Protein AF-A0A7I8WNH6-F1 (afdb_monomer)

Secondary structure (DSSP, 8-state):
--------------SSSGGG---SS-SS-PPPPHHHHHHHHHHHHHHHHHTT----HHHHHHHHHHHHHHHHHHHHHHT---HHHHHHHHHHHHTS-TTSTTSHHHHHHHHHHHHHHTTTGGGS-HHHHHHHHHHHHHHHHHS-SHHHHHHHHHHTT-TT----HHHHHHHHHHHHHHHHHTT---HHHHHHHHHHHHH-HHHHHHHHHHHHHHHHHHHHHHHHHHHHHHHHHHHHHHHHHHHHHHTTTT--

Sequence (252 aa):
MERLVLLCLLVAGTTAIEAKRKSEGEPGIMPLTPAARESLINKMKRIIDDAGIPYSFDEVAFRTDLMKTLLEVVEEKYSIPLRKKVHDFEHAIMQVPDHNPRGEEYNKALQKAENLYHAFIGHLRELARITFDVELMNLRMMAKNEVTNQMRLNLAKLKHIPYSFGGLIKKLSEDYYLGRELDLYVNDDVQGVLNALYKSPFDYVDAIKKLDEKLKGGHAKAKNIADALKKSIESAKGKSKKEKKEKKDKKD

Structure (mmCIF, N/CA/C/O backbone):
data_AF-A0A7I8WNH6-F1
#
_entry.id   AF-A0A7I8WNH6-F1
#
loop_
_atom_site.group_PDB
_atom_site.id
_atom_site.type_symbol
_atom_site.label_atom_id
_atom_site.label_alt_id
_atom_site.label_comp_id
_atom_site.label_asym_id
_atom_site.label_entity_id
_atom_site.label_seq_id
_atom_site.pdbx_PDB_ins_code
_atom_site.Cartn_x
_atom_site.Cartn_y
_atom_site.Cartn_z
_atom_site.occupancy
_atom_site.B_iso_or_equiv
_atom_site.auth_seq_id
_atom_site.auth_comp_id
_atom_site.auth_asym_id
_atom_site.auth_atom_id
_atom_site.pdbx_PDB_model_num
ATOM 1 N N . MET A 1 1 ? 0.318 25.778 2.962 1.00 23.84 1 MET A N 1
ATOM 2 C CA . MET A 1 1 ? -0.604 24.750 3.507 1.00 23.84 1 MET A CA 1
ATOM 3 C C . MET A 1 1 ? -0.153 23.411 2.962 1.00 23.84 1 MET A C 1
ATOM 5 O O . MET A 1 1 ? -0.779 22.844 2.074 1.00 23.84 1 MET A O 1
ATOM 9 N N . GLU A 1 2 ? 0.973 22.939 3.471 1.00 25.48 2 GLU A N 1
ATOM 10 C CA . GLU A 1 2 ? 1.584 21.676 3.091 1.00 25.48 2 GLU A CA 1
ATOM 11 C C . GLU A 1 2 ? 0.807 20.520 3.731 1.00 25.48 2 GLU A C 1
ATOM 13 O O . GLU A 1 2 ? 1.021 20.161 4.886 1.00 25.48 2 GLU A O 1
ATOM 18 N N . ARG A 1 3 ? -0.146 19.961 2.980 1.00 30.00 3 ARG A N 1
ATOM 19 C CA . ARG A 1 3 ? -0.846 18.719 3.324 1.00 30.00 3 ARG A CA 1
ATOM 20 C C . ARG A 1 3 ? -0.510 17.663 2.274 1.00 30.00 3 ARG A C 1
ATOM 22 O O . ARG A 1 3 ? -1.153 17.605 1.235 1.00 30.00 3 ARG A O 1
ATOM 29 N N . LEU A 1 4 ? 0.505 16.851 2.560 1.00 27.44 4 LEU 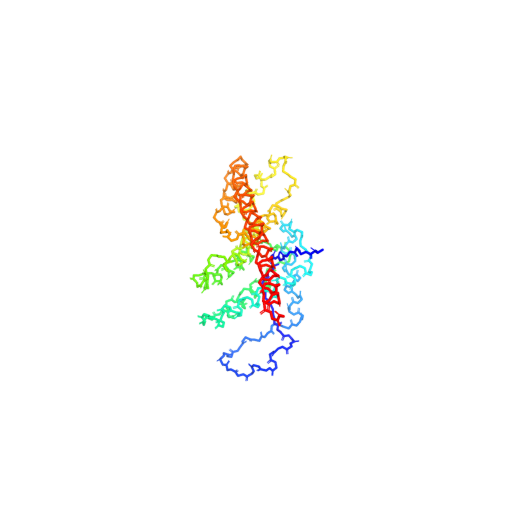A N 1
ATOM 30 C CA . LEU A 1 4 ? 0.843 15.621 1.836 1.00 27.44 4 LEU A CA 1
ATOM 31 C C . LEU A 1 4 ? 0.940 14.479 2.858 1.00 27.44 4 LEU A C 1
ATOM 33 O O . LEU A 1 4 ? 1.398 14.695 3.979 1.00 27.44 4 LEU A O 1
ATOM 37 N N . VAL A 1 5 ? 0.384 13.311 2.521 1.00 35.75 5 VAL A N 1
ATOM 38 C CA . VAL A 1 5 ? -0.240 12.418 3.515 1.00 35.75 5 VAL A CA 1
ATOM 39 C C . VAL A 1 5 ? -0.014 10.921 3.190 1.00 35.75 5 VAL A C 1
ATOM 41 O O . VAL A 1 5 ? -0.474 10.456 2.157 1.00 35.75 5 VAL A O 1
ATOM 44 N N . LEU A 1 6 ? 0.595 10.181 4.140 1.00 37.56 6 LEU A N 1
ATOM 45 C CA . LEU A 1 6 ? 0.502 8.714 4.415 1.00 37.56 6 LEU A CA 1
ATOM 46 C C . LEU A 1 6 ? 1.068 7.642 3.436 1.00 37.56 6 LEU A C 1
ATOM 48 O O . LEU A 1 6 ? 1.518 7.986 2.343 1.00 37.56 6 LEU A O 1
ATOM 52 N N . LEU A 1 7 ? 1.011 6.346 3.879 1.00 42.22 7 LEU A N 1
ATOM 53 C CA . LEU A 1 7 ? 0.996 5.054 3.109 1.00 42.22 7 LEU A CA 1
ATOM 54 C C . LEU A 1 7 ? 2.335 4.230 2.933 1.00 42.22 7 LEU A C 1
ATOM 56 O O . LEU A 1 7 ? 3.062 4.487 1.983 1.00 42.22 7 LEU A O 1
ATOM 60 N N . CYS A 1 8 ? 2.818 3.240 3.728 1.00 52.78 8 CYS A N 1
ATOM 61 C CA . CYS A 1 8 ? 2.469 2.730 5.075 1.00 52.78 8 CYS A CA 1
ATOM 62 C C . CYS A 1 8 ? 3.700 2.279 5.955 1.00 52.78 8 CYS A C 1
ATOM 64 O O . CYS A 1 8 ? 4.741 2.898 5.758 1.00 52.78 8 CYS A O 1
ATOM 66 N N . LEU A 1 9 ? 3.749 1.335 6.940 1.00 36.62 9 LEU A N 1
ATOM 67 C CA . LEU A 1 9 ? 3.044 0.043 7.217 1.00 36.62 9 LEU A CA 1
ATOM 68 C C . LEU A 1 9 ? 3.139 -0.513 8.680 1.00 36.62 9 LEU A C 1
ATOM 70 O O . LEU A 1 9 ? 4.237 -0.746 9.157 1.00 36.62 9 LEU A O 1
ATOM 74 N N . LEU A 1 10 ? 1.998 -0.898 9.286 1.00 37.78 10 LEU A N 1
ATOM 75 C CA . LEU A 1 10 ? 1.754 -1.961 10.313 1.00 37.78 10 LEU A CA 1
ATOM 76 C C . LEU A 1 10 ? 2.549 -2.052 11.663 1.00 37.78 10 LEU A C 1
ATOM 78 O O . LEU A 1 10 ? 3.413 -2.906 11.823 1.00 37.78 10 LEU A O 1
ATOM 82 N N . VAL A 1 11 ? 2.043 -1.299 12.661 1.00 38.72 11 VAL A N 1
ATOM 83 C CA . VAL A 1 11 ? 1.886 -1.574 14.128 1.00 38.72 11 VAL A CA 1
ATOM 84 C C . VAL A 1 11 ? 3.102 -1.766 15.059 1.00 38.72 11 VAL A C 1
ATOM 86 O O . VAL A 1 11 ? 4.039 -2.486 14.761 1.00 38.72 11 VAL A O 1
ATOM 89 N N . ALA A 1 12 ? 3.029 -1.138 16.249 1.00 41.22 12 ALA A N 1
ATOM 90 C CA . ALA A 1 12 ? 3.759 -1.524 17.465 1.00 41.22 12 ALA A CA 1
ATOM 91 C C . ALA A 1 12 ? 3.089 -0.988 18.765 1.00 41.22 12 ALA A C 1
ATOM 93 O O . ALA A 1 12 ? 2.128 -0.217 18.734 1.00 41.22 12 ALA A O 1
ATOM 94 N N . GLY A 1 13 ? 3.591 -1.391 19.937 1.00 34.53 13 GLY A N 1
ATOM 95 C CA . GLY A 1 13 ? 3.029 -1.116 21.271 1.00 34.53 13 GLY A CA 1
ATOM 96 C C . GLY A 1 13 ? 3.000 0.348 21.745 1.00 34.53 13 GLY A C 1
ATOM 97 O O . GLY A 1 13 ? 3.600 1.233 21.141 1.00 34.53 13 GLY A O 1
ATOM 98 N N . THR A 1 14 ? 2.267 0.617 22.834 1.00 34.25 14 THR A N 1
ATOM 99 C CA . THR A 1 14 ? 1.993 1.978 23.346 1.00 34.25 14 THR A CA 1
ATOM 100 C C . THR A 1 14 ? 2.701 2.266 24.672 1.00 34.25 14 THR A C 1
ATOM 102 O O . THR A 1 14 ? 2.371 1.683 25.699 1.00 34.25 14 THR A O 1
ATOM 105 N N . THR A 1 15 ? 3.579 3.271 24.715 1.00 33.78 15 THR A N 1
ATOM 106 C CA . THR A 1 15 ? 4.124 3.815 25.977 1.00 33.78 15 THR A CA 1
ATOM 107 C C . THR A 1 15 ? 3.447 5.130 26.374 1.00 33.78 15 THR A C 1
ATOM 109 O O . THR A 1 15 ? 4.100 6.167 26.440 1.00 33.78 15 THR A O 1
ATOM 112 N N . ALA A 1 16 ? 2.128 5.091 26.617 1.00 30.19 16 ALA A N 1
ATOM 113 C CA . ALA A 1 16 ? 1.384 6.183 27.274 1.00 30.19 16 ALA A CA 1
ATOM 114 C C . ALA A 1 16 ? -0.025 5.776 27.760 1.00 30.19 16 ALA A C 1
ATOM 116 O O . ALA A 1 16 ? -0.402 6.069 28.891 1.00 30.19 16 ALA A O 1
ATOM 117 N N . ILE A 1 17 ? -0.823 5.126 26.903 1.00 31.47 17 ILE A N 1
ATOM 118 C CA . ILE A 1 17 ? -2.291 5.058 27.072 1.00 31.47 17 ILE A CA 1
ATOM 119 C C . ILE A 1 17 ? -2.750 3.856 27.926 1.00 31.47 17 ILE A C 1
ATOM 121 O O . ILE A 1 17 ? -3.750 3.934 28.642 1.00 31.47 17 ILE A O 1
ATOM 125 N N . GLU A 1 18 ? -2.004 2.750 27.920 1.00 34.41 18 GLU A N 1
ATOM 126 C CA . GLU A 1 18 ? -2.437 1.471 28.514 1.00 34.41 18 GLU A CA 1
ATOM 127 C C . GLU A 1 18 ? -2.363 1.411 30.052 1.00 34.41 18 GLU A C 1
ATOM 129 O O . GLU A 1 18 ? -2.840 0.454 30.661 1.00 34.41 18 GLU A O 1
ATOM 134 N N . ALA A 1 19 ? -1.896 2.477 30.712 1.00 33.91 19 ALA A N 1
ATOM 135 C CA . ALA A 1 19 ? -2.021 2.638 32.164 1.00 33.91 19 ALA A CA 1
ATOM 136 C C . ALA A 1 19 ? -3.489 2.668 32.654 1.00 33.91 19 ALA A C 1
ATOM 138 O O . ALA A 1 19 ? -3.732 2.515 33.850 1.00 33.91 19 ALA A O 1
ATOM 139 N N . LYS A 1 20 ? -4.466 2.855 31.748 1.00 32.59 20 LYS A N 1
ATOM 140 C CA . LYS A 1 20 ? -5.894 3.027 32.075 1.00 32.59 20 LYS A CA 1
ATOM 141 C C . LYS A 1 20 ? -6.844 1.955 31.506 1.00 32.59 20 LYS A C 1
ATOM 143 O O . LYS A 1 20 ? -8.053 2.123 31.616 1.00 32.59 20 LYS A O 1
ATOM 148 N N . ARG A 1 21 ? -6.325 0.871 30.908 1.00 37.91 21 ARG A N 1
ATOM 149 C CA . ARG A 1 21 ? -7.116 -0.253 30.341 1.00 37.91 21 ARG A CA 1
ATOM 150 C C . ARG A 1 21 ? -6.668 -1.637 30.862 1.00 37.91 21 ARG A C 1
ATOM 152 O O . ARG A 1 21 ? -6.726 -2.627 30.145 1.00 37.91 21 ARG A O 1
ATOM 159 N N . LYS A 1 22 ? -6.230 -1.736 32.126 1.00 40.28 22 LYS A N 1
ATOM 160 C CA . LYS A 1 22 ? -5.879 -3.016 32.795 1.00 40.28 22 LYS A CA 1
ATOM 161 C C . LYS A 1 22 ? -7.105 -3.806 33.315 1.00 40.28 22 LYS A C 1
ATOM 163 O O . LYS A 1 22 ? -7.088 -4.336 34.422 1.00 40.28 22 LYS A O 1
ATOM 168 N N . SER A 1 23 ? -8.147 -3.870 32.491 1.00 37.72 23 SER A N 1
ATOM 169 C CA . SER A 1 23 ? -9.389 -4.653 32.617 1.00 37.72 23 SER A CA 1
ATOM 170 C C . SER A 1 23 ? -10.210 -4.372 31.343 1.00 37.72 23 SER A C 1
ATOM 172 O O . SER A 1 23 ? -10.327 -3.203 30.981 1.00 37.72 23 SER A O 1
ATOM 174 N N . GLU A 1 24 ? -10.768 -5.322 30.589 1.00 37.62 24 GLU A N 1
ATOM 175 C CA . GLU A 1 24 ? -10.838 -6.790 30.712 1.00 37.62 24 GLU A CA 1
ATOM 176 C C . GLU A 1 24 ? -10.287 -7.508 29.446 1.00 37.62 24 GLU A C 1
ATOM 178 O O . GLU A 1 24 ? -9.734 -6.867 28.554 1.00 37.62 24 GLU A O 1
ATOM 183 N N . GLY A 1 25 ? -10.464 -8.836 29.330 1.00 36.75 25 GLY A N 1
ATOM 184 C CA . GLY A 1 25 ? -10.432 -9.532 28.032 1.00 36.75 25 GLY A CA 1
ATOM 185 C C . GLY A 1 25 ? -9.448 -10.699 27.924 1.00 36.75 25 GLY A C 1
ATOM 186 O O . GLY A 1 25 ? -9.753 -11.809 28.353 1.00 36.75 25 GLY A O 1
ATOM 187 N N . GLU A 1 26 ? -8.295 -10.465 27.291 1.00 36.50 26 GLU A N 1
ATOM 188 C CA . GLU A 1 26 ? -7.388 -11.522 26.818 1.00 36.50 26 GLU A CA 1
ATOM 189 C C . GLU A 1 26 ? -6.006 -11.498 27.506 1.00 36.50 26 GLU A C 1
ATOM 191 O O . GLU A 1 26 ? -5.348 -10.454 27.537 1.00 36.50 26 GLU A O 1
ATOM 196 N N . PRO A 1 27 ? -5.497 -12.642 28.005 1.00 37.03 27 PRO A N 1
ATOM 197 C CA . PRO A 1 27 ? -4.129 -12.750 28.497 1.00 37.03 27 PRO A CA 1
ATOM 198 C C . PRO A 1 27 ? -3.130 -13.023 27.357 1.00 37.03 27 PRO A C 1
ATOM 200 O O . PRO A 1 27 ? -3.263 -14.002 26.626 1.00 37.03 27 PRO A O 1
ATOM 203 N N . GLY A 1 28 ? -2.062 -12.221 27.270 1.00 38.34 28 GLY A N 1
ATOM 204 C CA . GLY A 1 28 ? -0.804 -12.633 26.620 1.00 38.34 28 GLY A CA 1
ATOM 205 C C . GLY A 1 28 ? -0.202 -11.685 25.580 1.00 38.34 28 GLY A C 1
ATOM 206 O O . GLY A 1 28 ? 1.007 -11.740 25.372 1.00 38.34 28 GLY A O 1
ATOM 207 N N . ILE A 1 29 ? -0.980 -10.792 24.961 1.00 45.91 29 ILE A N 1
ATOM 208 C CA . ILE A 1 29 ? -0.445 -9.835 23.976 1.00 45.91 29 ILE A CA 1
ATOM 209 C C . ILE A 1 29 ? 0.051 -8.586 24.714 1.00 45.91 29 ILE A C 1
ATOM 211 O O . ILE A 1 29 ? -0.729 -7.689 25.031 1.00 45.91 29 ILE A O 1
ATOM 215 N N . MET A 1 30 ? 1.350 -8.538 25.022 1.00 42.97 30 MET A N 1
ATOM 216 C CA . MET A 1 30 ? 1.989 -7.315 25.522 1.00 42.97 30 MET A CA 1
ATOM 217 C C . MET A 1 30 ? 2.261 -6.335 24.368 1.00 42.97 30 MET A C 1
ATOM 219 O O . MET A 1 30 ? 2.622 -6.778 23.277 1.00 42.97 30 MET A O 1
ATOM 223 N N . PRO A 1 31 ? 2.171 -5.012 24.595 1.00 54.12 31 PRO A N 1
ATOM 224 C CA . PRO A 1 31 ? 2.644 -4.027 23.627 1.00 54.12 31 PRO A CA 1
ATOM 225 C C . PRO A 1 31 ? 4.146 -4.208 23.347 1.00 54.12 31 PRO A C 1
ATOM 227 O O . PRO A 1 31 ? 4.939 -4.320 24.285 1.00 54.12 31 PRO A O 1
ATOM 230 N N . LEU A 1 32 ? 4.552 -4.178 22.068 1.00 53.84 32 LEU A N 1
ATOM 231 C CA . LEU A 1 32 ? 5.972 -4.138 21.693 1.00 53.84 32 LEU A CA 1
ATOM 232 C C . LEU A 1 32 ? 6.688 -2.986 22.418 1.00 53.84 32 LEU A C 1
ATOM 234 O O . LEU A 1 32 ? 6.198 -1.855 22.457 1.00 53.84 32 LEU A O 1
ATOM 238 N N . THR A 1 33 ? 7.866 -3.273 22.974 1.00 65.44 33 THR A N 1
ATOM 239 C CA . THR A 1 33 ? 8.703 -2.276 23.658 1.00 65.44 33 THR A CA 1
ATOM 240 C C . THR A 1 33 ? 9.206 -1.208 22.674 1.00 65.44 33 THR A C 1
ATOM 242 O O . THR A 1 33 ? 9.270 -1.477 21.472 1.00 65.44 33 THR A O 1
ATOM 245 N N . PRO A 1 34 ? 9.639 -0.017 23.136 1.00 71.25 34 PRO A N 1
ATOM 246 C CA . PRO A 1 34 ? 10.199 1.009 22.250 1.00 71.25 34 PRO A CA 1
ATOM 247 C C . PRO A 1 34 ? 11.341 0.497 21.358 1.00 71.25 34 PRO A C 1
ATOM 249 O O . PRO A 1 34 ? 11.351 0.783 20.165 1.00 71.25 34 PRO A O 1
ATOM 252 N N . ALA A 1 35 ? 12.232 -0.341 21.900 1.00 72.12 35 ALA A N 1
ATOM 253 C CA . ALA A 1 35 ? 13.313 -0.972 21.140 1.00 72.12 35 ALA A CA 1
ATOM 254 C C . ALA A 1 35 ? 12.803 -1.998 20.107 1.00 72.12 35 ALA A C 1
ATOM 256 O O . ALA A 1 35 ? 13.348 -2.093 19.010 1.00 72.12 35 ALA A O 1
ATOM 257 N N . ALA A 1 36 ? 11.737 -2.746 20.414 1.00 72.19 36 ALA A N 1
ATOM 258 C CA . ALA A 1 36 ? 11.109 -3.647 19.446 1.00 72.19 36 ALA A CA 1
ATOM 259 C C . ALA A 1 36 ? 10.381 -2.871 18.330 1.00 72.19 36 ALA A C 1
ATOM 261 O O . ALA A 1 36 ? 10.507 -3.240 17.164 1.00 72.19 36 ALA A O 1
ATOM 262 N N . ARG A 1 37 ? 9.707 -1.756 18.659 1.00 74.19 37 ARG A N 1
ATOM 263 C CA . ARG A 1 37 ? 9.120 -0.822 17.678 1.00 74.19 37 ARG A CA 1
ATOM 264 C C . ARG A 1 37 ? 10.188 -0.238 16.753 1.00 74.19 37 ARG A C 1
ATOM 266 O O . ARG A 1 37 ? 10.002 -0.226 15.540 1.00 74.19 37 ARG A O 1
ATOM 273 N N . GLU A 1 38 ? 11.304 0.227 17.309 1.00 81.31 38 GLU A N 1
ATOM 274 C CA . GLU A 1 38 ? 12.431 0.749 16.529 1.00 81.31 38 GLU A CA 1
ATOM 275 C C . GLU A 1 38 ? 13.017 -0.330 15.606 1.00 81.31 38 GLU A C 1
ATOM 277 O O . GLU A 1 38 ? 13.200 -0.095 14.413 1.00 81.31 38 GLU A O 1
ATOM 282 N N . SER A 1 39 ? 13.233 -1.543 16.124 1.00 83.75 39 SER A N 1
ATOM 283 C CA . SER A 1 39 ? 13.737 -2.680 15.345 1.00 83.75 39 SER A CA 1
ATOM 284 C C . SER A 1 39 ? 12.792 -3.073 14.198 1.00 83.75 39 SER A C 1
ATOM 286 O O . SER A 1 39 ? 13.250 -3.323 13.082 1.00 83.75 39 SER A O 1
ATOM 288 N N . LEU A 1 40 ? 11.473 -3.030 14.424 1.00 83.50 40 LEU A N 1
ATOM 289 C CA . LEU A 1 40 ? 10.459 -3.265 13.392 1.00 83.50 40 LEU A CA 1
ATOM 290 C C . LEU A 1 40 ? 10.457 -2.169 12.315 1.00 83.50 40 LEU A C 1
ATOM 292 O O . LEU A 1 40 ? 10.456 -2.485 11.127 1.00 83.50 40 LEU A O 1
ATOM 296 N N . ILE A 1 41 ? 10.523 -0.891 12.700 1.00 86.44 41 ILE A N 1
ATOM 297 C CA . ILE A 1 41 ? 10.630 0.235 11.755 1.00 86.44 41 ILE A CA 1
ATOM 298 C C . ILE A 1 41 ? 11.924 0.124 10.933 1.00 86.44 41 ILE A C 1
ATOM 300 O O . ILE A 1 41 ? 11.896 0.274 9.711 1.00 86.44 41 ILE A O 1
ATOM 304 N N . ASN A 1 42 ? 13.041 -0.228 11.575 1.00 87.25 42 ASN A N 1
ATOM 305 C CA . ASN A 1 42 ? 14.326 -0.479 10.921 1.00 87.25 42 ASN A CA 1
ATOM 306 C C . ASN A 1 42 ? 14.265 -1.665 9.942 1.00 87.25 42 ASN A C 1
ATOM 308 O O . ASN A 1 42 ? 14.848 -1.591 8.857 1.00 87.25 42 ASN A O 1
ATOM 312 N N . LYS A 1 43 ? 13.535 -2.735 10.282 1.00 87.88 43 LYS A N 1
ATOM 313 C CA . LYS A 1 43 ? 13.271 -3.869 9.385 1.00 87.88 43 LYS A CA 1
ATOM 314 C C . LYS A 1 43 ? 12.426 -3.429 8.186 1.00 87.88 43 LYS A C 1
ATOM 316 O O . LYS A 1 43 ? 12.844 -3.623 7.046 1.00 87.88 43 LYS A O 1
ATOM 321 N N . MET A 1 44 ? 11.294 -2.763 8.427 1.00 87.38 44 MET A N 1
ATOM 322 C CA . MET A 1 44 ? 10.397 -2.269 7.377 1.00 87.38 44 MET A CA 1
ATOM 323 C C . MET A 1 44 ? 11.090 -1.298 6.420 1.00 87.38 44 MET A C 1
ATOM 325 O O . MET A 1 44 ? 10.910 -1.412 5.207 1.00 87.38 44 MET A O 1
ATOM 329 N N . LYS A 1 45 ? 11.939 -0.398 6.928 1.00 89.19 45 LYS A N 1
ATOM 330 C CA . LYS A 1 45 ? 12.720 0.522 6.093 1.00 89.19 45 LYS A CA 1
ATOM 331 C C . LYS A 1 45 ? 13.637 -0.220 5.115 1.00 89.19 45 LYS A C 1
ATOM 333 O O . LYS A 1 45 ? 13.651 0.121 3.938 1.00 89.19 45 LYS A O 1
ATOM 338 N N . ARG A 1 46 ? 14.335 -1.276 5.555 1.00 91.12 46 ARG A N 1
ATOM 339 C CA . ARG A 1 46 ? 15.210 -2.094 4.684 1.00 91.12 46 ARG A CA 1
ATOM 340 C C . ARG A 1 46 ? 14.431 -2.808 3.576 1.00 91.12 46 ARG A C 1
ATOM 342 O O . ARG A 1 46 ? 14.908 -2.884 2.448 1.00 91.12 46 ARG A O 1
ATOM 349 N N . ILE A 1 47 ? 13.224 -3.288 3.882 1.00 91.31 47 ILE A N 1
ATOM 350 C CA . ILE A 1 47 ? 12.300 -3.898 2.910 1.00 91.31 47 ILE A CA 1
ATOM 351 C C . ILE A 1 47 ? 11.864 -2.862 1.857 1.00 91.31 47 ILE A C 1
ATOM 353 O O . ILE A 1 47 ? 11.885 -3.140 0.659 1.00 91.31 47 ILE A O 1
ATOM 357 N N . ILE A 1 48 ? 11.507 -1.656 2.302 1.00 88.44 48 ILE A N 1
ATOM 358 C CA . ILE A 1 48 ? 11.079 -0.524 1.464 1.00 88.44 48 ILE A CA 1
ATOM 359 C C . ILE A 1 48 ? 12.220 -0.025 0.557 1.00 88.44 48 ILE A C 1
ATOM 361 O O . ILE A 1 48 ? 12.010 0.202 -0.640 1.00 88.44 48 ILE A O 1
ATOM 365 N N . ASP A 1 49 ? 13.439 0.065 1.092 1.00 88.38 49 ASP A N 1
ATOM 366 C CA . ASP A 1 49 ? 14.622 0.526 0.361 1.00 88.38 49 ASP A CA 1
ATOM 367 C C . ASP A 1 49 ? 15.095 -0.496 -0.686 1.00 88.38 49 ASP A C 1
ATOM 369 O O . ASP A 1 49 ? 15.324 -0.118 -1.835 1.00 88.38 49 ASP A O 1
ATOM 373 N N . ASP A 1 50 ? 15.143 -1.798 -0.362 1.00 89.56 50 ASP A N 1
ATOM 374 C CA . ASP A 1 50 ? 15.457 -2.854 -1.348 1.00 89.56 50 ASP A CA 1
ATOM 375 C C . ASP A 1 50 ? 14.362 -2.986 -2.429 1.00 89.56 50 ASP A C 1
ATOM 377 O O . ASP A 1 50 ? 14.613 -3.464 -3.539 1.00 89.56 50 ASP A O 1
ATOM 381 N N . ALA A 1 51 ? 13.134 -2.529 -2.149 1.00 86.69 51 ALA A N 1
ATOM 382 C CA . ALA A 1 51 ? 12.083 -2.404 -3.158 1.00 86.69 51 ALA A CA 1
ATOM 383 C C . ALA A 1 51 ? 12.272 -1.183 -4.078 1.00 86.69 51 ALA A C 1
ATOM 385 O O . ALA A 1 51 ? 11.638 -1.135 -5.142 1.00 86.69 51 ALA A O 1
ATOM 386 N N . GLY A 1 52 ? 13.133 -0.230 -3.708 1.00 83.88 52 GLY A N 1
ATOM 387 C CA . GLY A 1 52 ? 13.368 1.025 -4.422 1.00 83.88 52 GLY A CA 1
ATOM 388 C C . GLY A 1 52 ? 12.254 2.059 -4.236 1.00 83.88 52 GLY A C 1
ATOM 389 O O . GLY A 1 52 ? 11.991 2.828 -5.164 1.00 83.88 52 GLY A O 1
ATOM 390 N N . ILE A 1 53 ? 11.562 2.050 -3.089 1.00 81.81 53 ILE A N 1
ATOM 391 C CA . ILE A 1 53 ? 10.482 2.995 -2.767 1.00 81.81 53 ILE A CA 1
ATOM 392 C C . ILE A 1 53 ? 11.030 4.074 -1.812 1.00 81.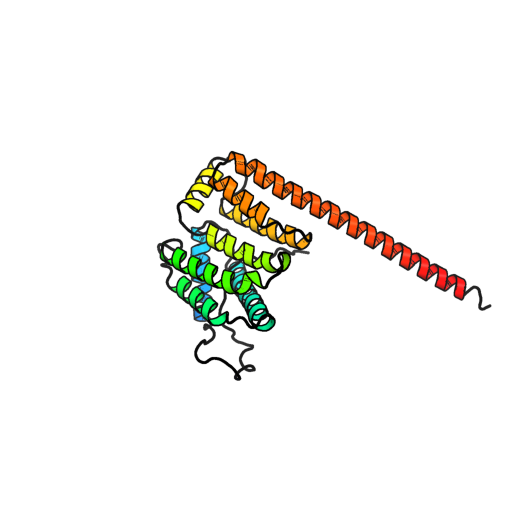81 53 ILE A C 1
ATOM 394 O O . ILE A 1 53 ? 11.419 3.745 -0.695 1.00 81.81 53 ILE A O 1
ATOM 398 N N . PRO A 1 54 ? 11.081 5.360 -2.210 1.00 75.19 54 PRO A N 1
ATOM 399 C CA . PRO A 1 54 ? 11.757 6.397 -1.433 1.00 75.19 54 PRO A CA 1
ATOM 400 C C . PRO A 1 54 ? 10.855 6.966 -0.324 1.00 75.19 54 PRO A C 1
ATOM 402 O O . PRO A 1 54 ? 10.305 8.059 -0.470 1.00 75.19 54 PRO A O 1
ATOM 405 N N . TYR A 1 55 ? 10.711 6.227 0.781 1.00 77.12 55 TYR A N 1
ATOM 406 C CA . TYR A 1 55 ? 10.128 6.736 2.031 1.00 77.12 55 TYR A CA 1
ATOM 407 C C . TYR A 1 55 ? 11.209 6.997 3.092 1.00 77.12 55 TYR A C 1
ATOM 409 O O . TYR A 1 55 ? 12.212 6.280 3.158 1.00 77.12 55 TYR A O 1
ATOM 417 N N . SER A 1 56 ? 11.009 8.005 3.945 1.00 81.56 56 SER A N 1
ATOM 418 C CA . SER A 1 56 ? 11.857 8.275 5.117 1.00 81.56 56 SER A CA 1
ATOM 419 C C . SER A 1 56 ? 11.543 7.347 6.305 1.00 81.56 56 SER A C 1
ATOM 421 O O . SER A 1 56 ? 10.554 6.614 6.302 1.00 81.56 56 SER A O 1
ATOM 423 N N . PHE A 1 57 ? 12.384 7.369 7.347 1.00 81.81 57 PHE A N 1
ATOM 424 C CA . PHE A 1 57 ? 12.081 6.678 8.609 1.00 81.81 57 PHE A CA 1
ATOM 425 C C . PHE A 1 57 ? 10.848 7.269 9.307 1.00 81.81 57 PHE A C 1
ATOM 427 O O . PHE A 1 57 ? 9.990 6.511 9.755 1.00 81.81 57 PHE A O 1
ATOM 434 N N . ASP A 1 58 ? 10.725 8.599 9.341 1.00 79.06 58 ASP A N 1
ATOM 435 C CA . ASP A 1 58 ? 9.575 9.297 9.932 1.00 79.06 58 ASP A CA 1
ATOM 436 C C . ASP A 1 58 ? 8.280 8.975 9.186 1.00 79.06 58 ASP A C 1
ATOM 438 O O . ASP A 1 58 ? 7.229 8.807 9.801 1.00 79.06 58 ASP A O 1
ATOM 442 N N . GLU A 1 59 ? 8.358 8.834 7.859 1.00 76.31 59 GLU A N 1
ATOM 443 C CA . GLU A 1 59 ? 7.251 8.346 7.048 1.00 76.31 59 GLU A CA 1
ATOM 444 C C . GLU A 1 59 ? 6.849 6.937 7.488 1.00 76.31 59 GLU A C 1
ATOM 446 O O . GLU A 1 59 ? 5.702 6.757 7.888 1.00 76.31 59 GLU A O 1
ATOM 451 N N . VAL A 1 60 ? 7.765 5.961 7.489 1.00 77.38 60 VAL A N 1
ATOM 452 C CA . VAL A 1 60 ? 7.453 4.585 7.930 1.00 77.38 60 VAL A CA 1
ATOM 453 C C . VAL A 1 60 ? 6.835 4.578 9.335 1.00 77.38 60 VAL A C 1
ATOM 455 O O . VAL A 1 60 ? 5.786 3.968 9.523 1.00 77.38 60 VAL A O 1
ATOM 458 N N . ALA A 1 61 ? 7.417 5.310 10.288 1.00 74.50 61 ALA A N 1
ATOM 459 C CA . ALA A 1 61 ? 6.973 5.370 11.683 1.00 74.50 61 ALA A CA 1
ATOM 460 C C . ALA A 1 61 ? 5.607 6.060 11.883 1.00 74.50 61 ALA A C 1
ATOM 462 O O . ALA A 1 61 ? 4.766 5.585 12.644 1.00 74.50 61 ALA A O 1
ATOM 463 N N . PHE A 1 62 ? 5.338 7.172 11.194 1.00 75.56 62 PHE A N 1
ATOM 464 C CA . PHE A 1 62 ? 4.017 7.813 11.230 1.00 75.56 62 PHE A CA 1
ATOM 465 C C . PHE A 1 62 ? 2.935 6.866 10.700 1.00 75.56 62 PHE A C 1
ATOM 467 O O . PHE A 1 62 ? 1.809 6.814 11.205 1.00 75.56 62 PHE A O 1
ATOM 474 N N . ARG A 1 63 ? 3.284 6.095 9.669 1.00 72.88 63 ARG A N 1
ATOM 475 C CA . ARG A 1 63 ? 2.330 5.252 8.966 1.00 72.88 63 ARG A CA 1
ATOM 476 C C . ARG A 1 63 ? 2.145 3.869 9.626 1.00 72.88 63 ARG A C 1
ATOM 478 O O . ARG A 1 63 ? 1.035 3.340 9.554 1.00 72.88 63 ARG A O 1
ATOM 485 N N . THR A 1 64 ? 3.146 3.322 10.337 1.00 72.00 64 THR A N 1
ATOM 486 C CA . THR A 1 64 ? 2.967 2.163 11.249 1.00 72.00 64 THR A CA 1
ATOM 487 C C . THR A 1 64 ? 1.902 2.467 12.296 1.00 72.00 64 THR A C 1
ATOM 489 O O . THR A 1 64 ? 1.009 1.650 12.542 1.00 72.00 64 THR A O 1
ATOM 492 N N . ASP A 1 65 ? 1.989 3.665 12.878 1.00 75.12 65 ASP A N 1
ATOM 493 C CA . ASP A 1 65 ? 1.169 4.086 14.008 1.00 75.12 65 ASP A CA 1
ATOM 494 C C . ASP A 1 65 ? -0.267 4.414 13.580 1.00 75.12 65 ASP A C 1
ATOM 496 O O . ASP A 1 65 ? -1.205 4.030 14.277 1.00 75.12 65 ASP A O 1
ATOM 500 N N . LEU A 1 66 ? -0.487 5.036 12.409 1.00 74.31 66 LEU A N 1
ATOM 501 C CA . LEU A 1 66 ? -1.860 5.219 11.920 1.00 74.31 66 LEU A CA 1
ATOM 502 C C . LEU A 1 66 ? -2.554 3.877 11.656 1.00 74.31 66 LEU A C 1
ATOM 504 O O . LEU A 1 66 ? -3.726 3.730 12.005 1.00 74.31 66 LEU A O 1
ATOM 508 N N . MET A 1 67 ? -1.863 2.904 11.047 1.00 74.88 67 MET A N 1
ATOM 509 C CA . MET A 1 67 ? -2.471 1.595 10.781 1.00 74.88 67 MET A CA 1
ATOM 510 C C . MET A 1 67 ? -2.919 0.902 12.061 1.00 74.88 67 MET A C 1
ATOM 512 O O . MET A 1 67 ? -4.015 0.350 12.082 1.00 74.88 67 MET A O 1
ATOM 516 N N . LYS A 1 68 ? -2.136 1.004 13.142 1.00 74.94 68 LYS A N 1
ATOM 517 C CA . LYS A 1 68 ? -2.562 0.555 14.471 1.00 74.94 68 LYS A CA 1
ATOM 518 C C . LYS A 1 68 ? -3.875 1.215 14.885 1.00 74.94 68 LYS A C 1
ATOM 520 O O . LYS A 1 68 ? -4.855 0.509 15.088 1.00 74.94 68 LYS A O 1
ATOM 525 N N . THR A 1 69 ? -3.914 2.546 14.942 1.00 76.50 69 THR A N 1
ATOM 526 C CA . THR A 1 69 ? -5.095 3.293 15.403 1.00 76.50 69 THR A CA 1
ATOM 527 C C . THR A 1 69 ? -6.338 2.978 14.565 1.00 76.50 69 THR A C 1
ATOM 529 O O . THR A 1 69 ? -7.440 2.867 15.098 1.00 76.50 69 THR A O 1
ATOM 532 N N . LEU A 1 70 ? -6.189 2.798 13.248 1.00 77.31 70 LEU A N 1
ATOM 533 C CA . LEU A 1 70 ? -7.308 2.429 12.378 1.00 77.31 70 LEU A CA 1
ATOM 534 C C . LEU A 1 70 ? -7.745 0.966 12.556 1.00 77.31 70 LEU A C 1
ATOM 536 O O . LEU A 1 70 ? -8.942 0.700 12.485 1.00 77.31 70 LEU A O 1
ATOM 540 N N . LEU A 1 71 ? -6.828 0.031 12.826 1.00 80.06 71 LEU A N 1
ATOM 541 C CA . LEU A 1 71 ? -7.168 -1.360 13.154 1.00 80.06 71 LEU A CA 1
ATOM 542 C C . LEU A 1 71 ? -7.833 -1.477 14.534 1.00 80.06 71 LEU A C 1
ATOM 544 O O . LEU A 1 71 ? -8.805 -2.214 14.661 1.00 80.06 71 LEU A O 1
ATOM 548 N N . GLU A 1 72 ? -7.386 -0.708 15.530 1.00 81.75 72 GLU A N 1
ATOM 549 C CA . GLU A 1 72 ? -8.025 -0.604 16.852 1.00 81.75 72 GLU A CA 1
ATOM 550 C C . GLU A 1 72 ? -9.457 -0.057 16.735 1.00 81.75 72 GLU A C 1
ATOM 552 O O . GLU A 1 72 ? -10.389 -0.646 17.277 1.00 81.75 72 GLU A O 1
ATOM 557 N N . VAL A 1 73 ? -9.669 1.003 15.945 1.00 80.19 73 VAL A N 1
ATOM 558 C CA . VAL A 1 73 ? -11.013 1.543 15.661 1.00 80.19 73 VAL A CA 1
ATOM 559 C C . VAL A 1 73 ? -11.901 0.532 14.923 1.00 80.19 73 VAL A C 1
ATOM 561 O O . VAL A 1 73 ? -13.115 0.530 15.121 1.00 80.19 73 VAL A O 1
ATOM 564 N N . VAL A 1 74 ? -11.337 -0.336 14.079 1.00 75.75 74 VAL A N 1
ATOM 565 C CA . VAL A 1 74 ? -12.087 -1.409 13.402 1.00 75.75 74 VAL A CA 1
ATOM 566 C C . VAL A 1 74 ? -12.424 -2.555 14.363 1.00 75.75 74 VAL A C 1
ATOM 568 O O . VAL A 1 74 ? -13.565 -3.016 14.369 1.00 75.75 74 VAL A O 1
ATOM 571 N N . GLU A 1 75 ? -11.481 -2.975 15.205 1.00 81.06 75 GLU A N 1
ATOM 572 C CA . GLU A 1 75 ? -11.695 -3.972 16.261 1.00 81.06 75 GLU A CA 1
ATOM 573 C C . GLU A 1 75 ? -12.781 -3.516 17.249 1.00 81.06 75 GLU A C 1
ATOM 575 O O . GLU A 1 75 ? -13.748 -4.249 17.457 1.00 81.06 75 GLU A O 1
ATOM 580 N N . GLU A 1 76 ? -12.699 -2.287 17.775 1.00 82.50 76 GLU A N 1
ATOM 581 C CA . GLU A 1 76 ? -13.706 -1.729 18.694 1.00 82.50 76 GLU A CA 1
ATOM 582 C C . GLU A 1 76 ? -15.084 -1.561 18.034 1.00 82.50 76 GLU A C 1
ATOM 584 O O . GLU A 1 76 ? -16.108 -1.864 18.645 1.00 82.50 76 GLU A O 1
ATOM 589 N N . LYS A 1 77 ? -15.140 -1.079 16.784 1.00 81.19 77 LYS A N 1
ATOM 590 C CA . LYS A 1 77 ? -16.411 -0.759 16.109 1.00 81.19 77 LYS A CA 1
ATOM 591 C C . LYS A 1 77 ? -17.177 -1.988 15.616 1.00 81.19 77 LYS A C 1
ATOM 593 O O . LYS A 1 77 ? -18.403 -1.931 15.514 1.00 81.19 77 LYS A O 1
ATOM 598 N N . TYR A 1 78 ? -16.471 -3.052 15.238 1.00 83.44 78 TYR A N 1
ATOM 599 C CA . TYR A 1 78 ? -17.065 -4.239 14.614 1.00 83.44 78 TYR A CA 1
ATOM 600 C C . TYR A 1 78 ? -16.910 -5.518 15.452 1.00 83.44 78 TYR A C 1
ATOM 602 O O . TYR A 1 78 ? -17.383 -6.570 15.026 1.00 83.44 78 TYR A O 1
ATOM 610 N N . SER A 1 79 ? -16.278 -5.433 16.628 1.00 86.62 79 SER A N 1
ATOM 611 C CA . SER A 1 79 ? -16.030 -6.550 17.554 1.00 86.62 79 SER A CA 1
ATOM 612 C C . SER A 1 79 ? -15.265 -7.720 16.918 1.00 86.62 79 SER A C 1
ATOM 614 O O . SER A 1 79 ? -15.555 -8.888 17.180 1.00 86.62 79 SER A O 1
ATOM 616 N N . ILE A 1 80 ? -14.292 -7.409 16.055 1.00 82.19 80 ILE A N 1
ATOM 617 C CA . ILE A 1 80 ? -13.478 -8.393 15.325 1.00 82.19 80 ILE A CA 1
ATOM 618 C C . ILE A 1 80 ? -12.131 -8.554 16.044 1.00 82.19 80 ILE A C 1
ATOM 620 O O . ILE A 1 80 ? -11.417 -7.561 16.143 1.00 82.19 80 ILE A O 1
ATOM 624 N N . PRO A 1 81 ? -11.723 -9.759 16.486 1.00 82.94 81 PRO A N 1
ATOM 625 C CA . PRO A 1 81 ? -10.434 -9.957 17.150 1.00 82.94 81 PRO A CA 1
ATOM 626 C C . PRO A 1 81 ? -9.274 -9.843 16.146 1.00 82.94 81 PRO A C 1
ATOM 628 O O . PRO A 1 81 ? -8.960 -10.789 15.411 1.00 82.94 81 PRO A O 1
ATOM 631 N N . LEU A 1 82 ? -8.628 -8.674 16.103 1.00 80.25 82 LEU A N 1
ATOM 632 C CA . LEU A 1 82 ? -7.542 -8.362 15.169 1.00 80.25 82 LEU A CA 1
ATOM 633 C C . LEU A 1 82 ? -6.160 -8.404 15.830 1.00 80.25 82 LEU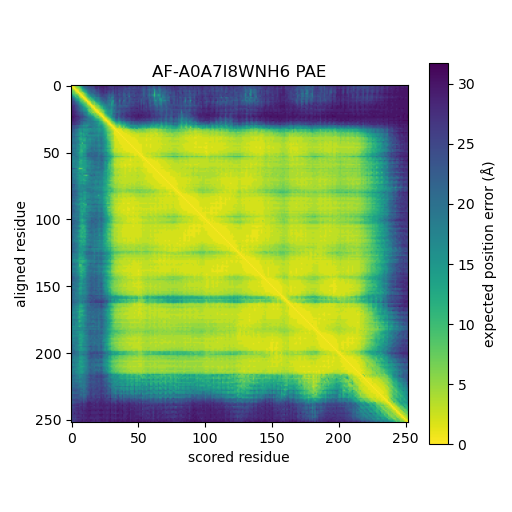 A C 1
ATOM 635 O O . LEU A 1 82 ? -5.205 -8.784 15.149 1.00 80.25 82 LEU A O 1
ATOM 639 N N . ARG A 1 83 ? -6.035 -8.121 17.138 1.00 80.50 83 ARG A N 1
ATOM 640 C CA . ARG A 1 83 ? -4.745 -8.120 17.879 1.00 80.50 83 ARG A CA 1
ATOM 641 C C . ARG A 1 83 ? -3.838 -9.306 17.569 1.00 80.50 83 ARG A C 1
ATOM 643 O O . ARG A 1 83 ? -2.671 -9.121 17.235 1.00 80.50 83 ARG A O 1
ATOM 650 N N . LYS A 1 84 ? -4.368 -10.533 17.623 1.00 80.06 84 LYS A N 1
ATOM 651 C CA . LYS A 1 84 ? -3.577 -11.739 17.337 1.00 80.06 84 LYS A CA 1
ATOM 652 C C . LYS A 1 84 ? -3.083 -11.785 15.886 1.00 80.06 84 LYS A C 1
ATOM 654 O O . LYS A 1 84 ? -1.944 -12.162 15.651 1.00 80.06 84 LYS A O 1
ATOM 659 N N . LYS A 1 85 ? -3.913 -11.379 14.918 1.00 83.00 85 LYS A N 1
ATOM 660 C CA . LYS A 1 85 ? -3.553 -11.330 13.486 1.00 83.00 85 LYS A CA 1
ATOM 661 C C . LYS A 1 85 ? -2.503 -10.254 13.193 1.00 83.00 85 LYS A C 1
ATOM 663 O O . LYS A 1 85 ? -1.664 -10.452 12.320 1.00 83.00 85 LYS A O 1
ATOM 668 N N . VAL A 1 86 ? -2.549 -9.147 13.934 1.00 82.81 86 VAL A N 1
ATOM 669 C CA . VAL A 1 86 ? -1.539 -8.083 13.917 1.00 82.81 86 VAL A CA 1
ATOM 670 C C . VAL A 1 86 ? -0.205 -8.595 14.460 1.00 82.81 86 VAL A C 1
ATOM 672 O O . VAL A 1 86 ? 0.785 -8.556 13.738 1.00 82.81 86 VAL A O 1
ATOM 675 N N . HIS A 1 87 ? -0.186 -9.169 15.664 1.00 80.75 87 HIS A N 1
ATOM 676 C CA . HIS A 1 87 ? 1.025 -9.736 16.270 1.00 80.75 87 HIS A CA 1
ATOM 677 C C . HIS A 1 87 ? 1.644 -10.865 15.418 1.00 80.75 87 HIS A C 1
ATOM 679 O O . HIS A 1 87 ? 2.859 -10.928 15.229 1.00 80.75 87 HIS A O 1
ATOM 685 N N . ASP A 1 88 ? 0.809 -11.728 14.828 1.00 81.81 88 ASP A N 1
ATOM 686 C CA . ASP A 1 88 ? 1.223 -12.751 13.856 1.00 81.81 88 ASP A CA 1
ATOM 687 C C . ASP A 1 88 ? 1.946 -12.161 12.625 1.00 81.81 88 ASP A C 1
ATOM 689 O O . ASP A 1 88 ? 2.794 -12.840 12.038 1.00 81.81 88 ASP A O 1
ATOM 693 N N . PHE A 1 89 ? 1.604 -10.933 12.214 1.00 86.50 89 PHE A N 1
ATOM 694 C CA . PHE A 1 89 ? 2.272 -10.206 11.132 1.00 86.50 89 PHE A CA 1
ATOM 695 C C . PHE A 1 89 ? 3.549 -9.501 11.611 1.00 86.50 89 PHE A C 1
ATOM 697 O O . PHE A 1 89 ? 4.588 -9.668 10.972 1.00 86.50 89 PHE A O 1
ATOM 704 N N . GLU A 1 90 ? 3.497 -8.766 12.731 1.00 81.31 90 GLU A N 1
ATOM 705 C CA . GLU A 1 90 ? 4.666 -8.111 13.348 1.00 81.31 90 GLU A CA 1
ATOM 706 C C . GLU A 1 90 ? 5.812 -9.119 13.511 1.00 81.31 90 GLU A C 1
ATOM 708 O O . GLU A 1 90 ? 6.931 -8.903 13.040 1.00 81.31 90 GLU A O 1
ATOM 713 N N . HIS A 1 91 ? 5.506 -10.278 14.105 1.00 84.62 91 HIS A N 1
ATOM 714 C CA . HIS A 1 91 ? 6.470 -11.350 14.305 1.00 84.62 91 HIS A CA 1
ATOM 715 C C . HIS A 1 91 ? 7.013 -11.895 12.975 1.00 84.62 91 HIS A C 1
ATOM 717 O O . HIS A 1 91 ? 8.217 -12.108 12.855 1.00 84.62 91 HIS A O 1
ATOM 723 N N . ALA A 1 92 ? 6.162 -12.088 11.959 1.00 87.56 92 ALA A N 1
ATOM 724 C CA . ALA A 1 92 ? 6.602 -12.562 10.646 1.00 87.56 92 ALA A CA 1
ATOM 725 C C . ALA A 1 92 ? 7.555 -11.572 9.950 1.00 87.56 92 ALA A C 1
ATOM 727 O O . ALA A 1 92 ? 8.548 -12.005 9.371 1.00 87.56 92 ALA A O 1
ATOM 728 N N . ILE A 1 93 ? 7.318 -10.258 10.064 1.00 89.19 93 ILE A N 1
ATOM 729 C CA . ILE A 1 93 ? 8.266 -9.237 9.588 1.00 89.19 93 ILE A CA 1
ATOM 730 C C . ILE A 1 93 ? 9.591 -9.312 10.350 1.00 89.19 93 ILE A C 1
ATOM 732 O O . ILE A 1 93 ? 10.651 -9.235 9.730 1.00 89.19 93 ILE A O 1
ATOM 736 N N . MET A 1 94 ? 9.571 -9.501 11.671 1.00 87.44 94 MET A N 1
ATOM 737 C CA . MET A 1 94 ? 10.813 -9.584 12.450 1.00 87.44 94 MET A CA 1
ATOM 738 C C . MET A 1 94 ? 11.710 -10.765 12.039 1.00 87.44 94 MET A C 1
ATOM 740 O O . MET A 1 94 ? 12.934 -10.623 12.091 1.00 87.44 94 MET A O 1
ATOM 744 N N . GLN A 1 95 ? 11.128 -11.871 11.553 1.00 91.50 95 GLN A N 1
ATOM 745 C CA . GLN A 1 95 ? 11.869 -13.019 11.005 1.00 91.50 95 GLN A CA 1
ATOM 746 C C . GLN A 1 95 ? 12.437 -12.792 9.587 1.00 91.50 95 GLN A C 1
ATOM 748 O O . GLN A 1 95 ? 13.260 -13.585 9.130 1.00 91.50 95 GLN A O 1
ATOM 753 N N . VAL A 1 96 ? 12.057 -11.719 8.879 1.00 90.31 96 VAL A N 1
ATOM 754 C CA . VAL A 1 96 ? 12.585 -11.423 7.535 1.00 90.31 96 VAL A CA 1
ATOM 755 C C . VAL A 1 96 ? 14.107 -11.199 7.599 1.00 90.31 96 VAL A C 1
ATOM 757 O O . VAL A 1 96 ? 14.561 -10.350 8.371 1.00 90.31 96 VAL A O 1
ATOM 760 N N . PRO A 1 97 ? 14.927 -11.909 6.801 1.00 92.50 97 PRO A N 1
ATOM 761 C CA . PRO A 1 97 ? 16.380 -11.799 6.876 1.00 92.50 97 PRO A CA 1
ATOM 762 C C . PRO A 1 97 ? 16.896 -10.516 6.213 1.00 92.50 97 PRO A C 1
ATOM 764 O O . PRO A 1 97 ? 16.617 -10.245 5.046 1.00 92.50 97 PRO A O 1
ATOM 767 N N . ASP A 1 98 ? 17.738 -9.770 6.929 1.00 92.38 98 ASP A N 1
ATOM 768 C CA . ASP A 1 98 ? 18.314 -8.491 6.485 1.00 92.38 98 ASP A CA 1
ATOM 769 C C . ASP A 1 98 ? 19.081 -8.574 5.149 1.00 92.38 98 ASP A C 1
ATOM 771 O O . ASP A 1 98 ? 19.164 -7.582 4.431 1.00 92.38 98 ASP A O 1
ATOM 775 N N . HIS A 1 99 ? 19.627 -9.747 4.805 1.00 92.12 99 HIS A N 1
ATOM 776 C CA . HIS A 1 99 ? 20.371 -9.989 3.562 1.00 92.12 99 HIS A CA 1
ATOM 777 C C . HIS A 1 99 ? 19.481 -10.365 2.359 1.00 92.12 99 HIS A C 1
ATOM 779 O O . HIS A 1 99 ? 19.970 -10.445 1.234 1.00 92.12 99 HIS A O 1
ATOM 785 N N . ASN A 1 100 ? 18.190 -10.638 2.576 1.00 90.44 100 ASN A N 1
ATOM 786 C CA . ASN A 1 100 ? 17.218 -10.948 1.524 1.00 90.44 100 ASN A CA 1
ATOM 787 C C . ASN A 1 100 ? 15.821 -10.425 1.924 1.00 90.44 100 ASN A C 1
ATOM 789 O O . ASN A 1 100 ? 14.876 -11.210 2.066 1.00 90.44 100 ASN A O 1
ATOM 793 N N . PRO A 1 101 ? 15.668 -9.101 2.129 1.00 91.00 101 PRO A N 1
ATOM 794 C CA . PRO A 1 101 ? 14.528 -8.529 2.846 1.00 91.00 101 PRO A CA 1
ATOM 795 C C . PRO A 1 101 ? 13.188 -8.651 2.103 1.00 91.00 101 PRO A C 1
ATOM 797 O O . PRO A 1 101 ? 12.141 -8.360 2.666 1.00 91.00 101 PRO A O 1
ATOM 800 N N . ARG A 1 102 ? 13.188 -9.092 0.840 1.00 91.31 102 ARG A N 1
ATOM 801 C CA . ARG A 1 102 ? 11.974 -9.270 0.020 1.00 91.31 102 ARG A CA 1
ATOM 802 C C . ARG A 1 102 ? 11.787 -10.708 -0.478 1.00 91.31 102 ARG A C 1
ATOM 804 O O . ARG A 1 102 ? 11.007 -10.930 -1.402 1.00 91.31 102 ARG A O 1
ATOM 811 N N . GLY A 1 103 ? 12.529 -11.657 0.105 1.00 88.19 103 GLY A N 1
ATOM 812 C CA . GLY A 1 103 ? 12.520 -13.084 -0.233 1.00 88.19 103 GLY A CA 1
ATOM 813 C C . GLY A 1 103 ? 11.360 -13.882 0.377 1.00 88.19 103 GLY A C 1
ATOM 814 O O . GLY A 1 103 ? 10.289 -13.350 0.655 1.00 88.19 103 GLY A O 1
ATOM 815 N N . GLU A 1 104 ? 11.569 -15.183 0.592 1.00 91.56 104 GLU A N 1
ATOM 816 C CA . GLU A 1 104 ? 10.512 -16.118 1.013 1.00 91.56 104 GLU A CA 1
ATOM 817 C C . GLU A 1 104 ? 9.846 -15.738 2.348 1.00 91.56 104 GLU A C 1
ATOM 819 O O . GLU A 1 104 ? 8.619 -15.709 2.429 1.00 91.56 104 GLU A O 1
ATOM 824 N N . GLU A 1 105 ? 10.624 -15.361 3.369 1.00 93.56 105 GLU A N 1
ATOM 825 C CA . GLU A 1 105 ? 10.076 -14.900 4.657 1.00 93.56 105 GLU A CA 1
ATOM 826 C C . GLU A 1 105 ? 9.223 -13.633 4.511 1.00 93.56 105 GLU A C 1
ATOM 828 O O . GLU A 1 105 ? 8.208 -13.481 5.191 1.00 93.56 105 GLU A O 1
ATOM 833 N N . TYR A 1 106 ? 9.559 -12.753 3.562 1.00 93.88 106 TYR A N 1
ATOM 834 C CA . TYR A 1 106 ? 8.716 -11.599 3.265 1.00 93.88 106 TYR A CA 1
ATOM 835 C C . TYR A 1 106 ? 7.391 -12.012 2.616 1.00 93.88 106 TYR A C 1
ATOM 837 O O . TYR A 1 106 ? 6.349 -11.455 2.950 1.00 93.88 106 TYR A O 1
ATOM 845 N N . ASN A 1 107 ? 7.390 -13.031 1.752 1.00 92.00 107 ASN A N 1
ATOM 846 C CA . ASN A 1 107 ? 6.151 -13.582 1.196 1.00 92.00 107 ASN A CA 1
ATOM 847 C C . ASN A 1 107 ? 5.287 -14.255 2.287 1.00 92.00 107 ASN A C 1
ATOM 849 O O . ASN A 1 107 ? 4.062 -14.137 2.257 1.00 92.00 107 ASN A O 1
ATOM 853 N N . LYS A 1 108 ? 5.900 -14.884 3.303 1.00 92.00 108 LYS A N 1
ATOM 854 C CA . LYS A 1 108 ? 5.186 -15.403 4.489 1.00 92.00 108 LYS A CA 1
ATOM 855 C C . LYS A 1 108 ? 4.569 -14.270 5.321 1.00 92.00 108 LYS A C 1
ATOM 857 O O . LYS A 1 108 ? 3.413 -14.379 5.732 1.00 92.00 108 LYS A O 1
ATOM 862 N N . ALA A 1 109 ? 5.285 -13.160 5.512 1.00 91.25 109 ALA A N 1
ATOM 863 C CA . ALA A 1 109 ? 4.748 -11.966 6.167 1.00 91.25 109 ALA A CA 1
ATOM 864 C C . ALA A 1 109 ? 3.625 -11.298 5.345 1.00 91.25 109 ALA A C 1
ATOM 866 O O . ALA A 1 109 ? 2.573 -10.975 5.894 1.00 91.25 109 ALA A O 1
ATOM 867 N N . LEU A 1 110 ? 3.778 -11.178 4.022 1.00 92.88 110 LEU A N 1
ATOM 868 C CA . LEU A 1 110 ? 2.721 -10.723 3.111 1.00 92.88 110 LEU A CA 1
ATOM 869 C C . LEU A 1 110 ? 1.449 -11.573 3.268 1.00 92.88 110 LEU A C 1
ATOM 871 O O . LEU A 1 110 ? 0.359 -11.019 3.409 1.00 92.88 110 LEU A O 1
ATOM 875 N N . GLN A 1 111 ? 1.580 -12.901 3.345 1.00 93.31 111 GLN A N 1
ATOM 876 C CA . GLN A 1 111 ? 0.430 -13.782 3.547 1.00 93.31 111 GLN A CA 1
ATOM 877 C C . GLN A 1 111 ? -0.266 -13.544 4.899 1.00 93.31 111 GLN A C 1
ATOM 879 O O . GLN A 1 111 ? -1.493 -13.639 4.985 1.00 93.31 111 GLN A O 1
ATOM 884 N N . LYS A 1 112 ? 0.480 -13.195 5.960 1.00 88.81 112 LYS A N 1
ATOM 885 C CA . LYS A 1 112 ? -0.102 -12.766 7.247 1.00 88.81 112 LYS A CA 1
ATOM 886 C C . LYS A 1 112 ? -0.858 -11.438 7.118 1.00 88.81 112 LYS A C 1
ATOM 888 O O . LYS A 1 112 ? -1.953 -11.338 7.665 1.00 88.81 112 LYS A O 1
ATOM 893 N N . ALA A 1 113 ? -0.343 -10.468 6.359 1.00 90.00 113 ALA A N 1
ATOM 894 C CA . ALA A 1 113 ? -1.044 -9.206 6.104 1.00 90.00 113 ALA A CA 1
ATOM 895 C C . ALA A 1 113 ? -2.341 -9.400 5.303 1.00 90.00 113 ALA A C 1
ATOM 897 O O . ALA A 1 113 ? -3.359 -8.800 5.639 1.00 90.00 113 ALA A O 1
ATOM 898 N N . GLU A 1 114 ? -2.348 -10.285 4.304 1.00 91.31 114 GLU A N 1
ATOM 899 C CA . GLU A 1 114 ? -3.573 -10.671 3.589 1.00 91.31 114 GLU A CA 1
ATOM 900 C C . GLU A 1 114 ? -4.592 -11.322 4.538 1.00 91.31 114 GLU A C 1
ATOM 902 O O . GLU A 1 114 ? -5.759 -10.932 4.564 1.00 91.31 114 GLU A O 1
ATOM 907 N N . ASN A 1 115 ? -4.145 -12.244 5.395 1.00 89.00 115 ASN A N 1
ATOM 908 C CA . ASN A 1 115 ? -4.985 -12.906 6.403 1.00 89.00 115 ASN A CA 1
ATOM 909 C C . ASN A 1 115 ? -5.483 -11.970 7.526 1.00 89.00 115 ASN A C 1
ATOM 911 O O . ASN A 1 115 ? -6.437 -12.315 8.238 1.00 89.00 115 ASN A O 1
ATOM 915 N N . LEU A 1 116 ? -4.845 -10.810 7.706 1.00 87.88 116 LEU A N 1
ATOM 916 C CA . LEU A 1 116 ? -5.298 -9.708 8.556 1.00 87.88 116 LEU A CA 1
ATOM 917 C C . LEU A 1 116 ? -6.335 -8.851 7.814 1.00 87.88 116 LEU A C 1
ATOM 919 O O . LEU A 1 116 ? -7.453 -8.707 8.300 1.00 87.88 116 LEU A O 1
ATOM 923 N N . TYR A 1 117 ? -6.003 -8.358 6.619 1.00 89.06 117 TYR A N 1
ATOM 924 C CA . TYR A 1 117 ? -6.877 -7.556 5.753 1.00 89.06 117 TYR A CA 1
ATOM 925 C C . TYR A 1 117 ? -8.226 -8.249 5.495 1.00 89.06 117 TYR A C 1
ATOM 927 O O . TYR A 1 117 ? -9.290 -7.696 5.786 1.00 89.06 117 TYR A O 1
ATOM 935 N N . HIS A 1 118 ? -8.202 -9.509 5.049 1.00 89.81 118 HIS A N 1
ATOM 936 C CA . HIS A 1 118 ? -9.415 -10.278 4.763 1.00 89.81 118 HIS A CA 1
ATOM 937 C C . HIS A 1 118 ? -10.284 -10.557 6.003 1.00 89.81 118 HIS A C 1
ATOM 939 O O . HIS A 1 118 ? -11.456 -10.885 5.844 1.00 89.81 118 HIS A O 1
ATOM 945 N N . ALA A 1 119 ? -9.760 -10.388 7.224 1.00 86.19 119 ALA A N 1
ATOM 946 C CA . ALA A 1 119 ? -10.528 -10.589 8.452 1.00 86.19 119 ALA A CA 1
ATOM 947 C C . ALA A 1 119 ? -11.482 -9.434 8.793 1.00 86.19 119 ALA A C 1
ATOM 949 O O . ALA A 1 119 ? -12.413 -9.651 9.561 1.00 86.19 119 ALA A O 1
ATOM 950 N N . PHE A 1 120 ? -11.267 -8.229 8.249 1.00 83.75 120 PHE A N 1
ATOM 951 C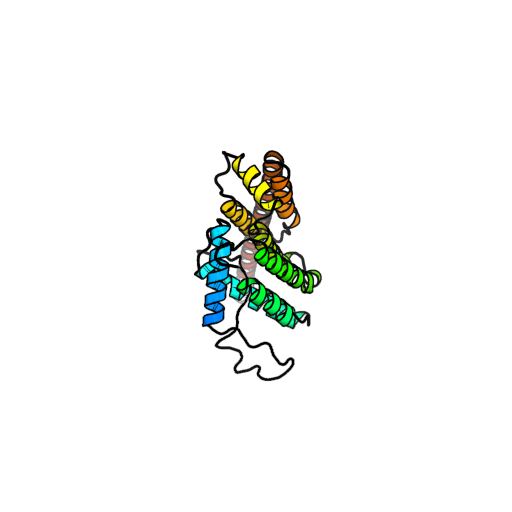 CA . PHE A 1 120 ? -12.121 -7.067 8.530 1.00 83.75 120 PHE A CA 1
ATOM 952 C C . PHE A 1 120 ? -12.664 -6.354 7.288 1.00 83.75 120 PHE A C 1
ATOM 954 O O . PHE A 1 120 ? -13.647 -5.621 7.397 1.00 83.75 120 PHE A O 1
ATOM 961 N N . ILE A 1 121 ? -12.066 -6.548 6.106 1.00 84.56 121 ILE A N 1
ATOM 962 C CA . ILE A 1 121 ? -12.369 -5.714 4.933 1.00 84.56 121 ILE A CA 1
ATOM 963 C C . ILE A 1 121 ? -13.848 -5.756 4.504 1.00 84.56 121 ILE A C 1
ATOM 965 O O . ILE A 1 121 ? -14.387 -4.742 4.068 1.00 84.56 121 ILE A O 1
ATOM 969 N N . GLY A 1 122 ? -14.535 -6.888 4.705 1.00 83.69 122 GLY A N 1
ATOM 970 C CA . GLY A 1 122 ? -15.968 -7.043 4.415 1.00 83.69 122 GLY A CA 1
ATOM 971 C C . GLY A 1 122 ? -16.906 -6.206 5.300 1.00 83.69 122 GLY A C 1
ATOM 972 O O . GLY A 1 122 ? -18.068 -6.023 4.951 1.00 83.69 122 GLY A O 1
ATOM 973 N N . HIS A 1 123 ? -16.413 -5.660 6.416 1.00 84.69 123 HIS A N 1
ATOM 974 C CA . HIS A 1 123 ? -17.179 -4.805 7.333 1.00 84.69 123 HIS A CA 1
ATOM 975 C C . HIS A 1 123 ? -17.058 -3.305 6.985 1.00 84.69 123 HIS A C 1
ATOM 977 O O . HIS A 1 123 ? -17.747 -2.453 7.563 1.00 84.69 123 HIS A O 1
ATOM 983 N N . LEU A 1 124 ? -16.184 -2.962 6.032 1.00 81.12 124 LEU A N 1
ATOM 984 C CA . LEU A 1 124 ? -15.883 -1.595 5.621 1.00 81.12 124 LEU A CA 1
ATOM 985 C C . LEU A 1 124 ? -16.546 -1.249 4.282 1.00 81.12 124 LEU A C 1
ATOM 987 O O . LEU A 1 124 ? -16.456 -1.986 3.304 1.00 81.12 124 LEU A O 1
ATOM 991 N N . ARG A 1 125 ? -17.164 -0.063 4.216 1.00 80.06 125 ARG A N 1
ATOM 992 C CA . ARG A 1 125 ? -17.618 0.534 2.949 1.00 80.06 125 ARG A CA 1
ATOM 993 C C . ARG A 1 125 ? -16.409 0.959 2.115 1.00 80.06 125 ARG A C 1
ATOM 995 O O . ARG A 1 125 ? -15.433 1.434 2.684 1.00 80.06 125 ARG A O 1
ATOM 1002 N N . GLU A 1 126 ? -16.518 0.872 0.794 1.00 77.50 126 GLU A N 1
ATOM 1003 C CA . GLU A 1 126 ? -15.499 1.218 -0.218 1.00 77.50 126 GLU A CA 1
ATOM 1004 C C . GLU A 1 126 ? -14.567 2.385 0.166 1.00 77.50 126 GLU A C 1
ATOM 1006 O O . GLU A 1 126 ? -13.369 2.191 0.344 1.00 77.50 126 GLU A O 1
ATOM 1011 N N . LEU A 1 127 ? -15.098 3.586 0.407 1.00 75.19 127 LEU A N 1
ATOM 1012 C CA . LEU A 1 127 ? -14.281 4.768 0.734 1.00 75.19 127 LEU A CA 1
ATOM 1013 C C . LEU A 1 127 ? -13.545 4.683 2.089 1.00 75.19 127 LEU A C 1
ATOM 1015 O O . LEU A 1 127 ? -12.529 5.349 2.286 1.00 75.19 127 LEU A O 1
ATOM 1019 N N . ALA A 1 128 ? -14.040 3.862 3.022 1.00 78.31 128 ALA A N 1
ATOM 1020 C CA . ALA A 1 128 ? -13.374 3.555 4.290 1.00 78.31 128 ALA A CA 1
ATOM 1021 C C . ALA A 1 128 ? -12.365 2.399 4.163 1.00 78.31 128 ALA A C 1
ATOM 1023 O O . ALA A 1 128 ? -11.464 2.292 4.993 1.00 78.31 128 ALA A O 1
ATOM 1024 N N . ARG A 1 129 ? -12.490 1.560 3.126 1.00 80.94 129 ARG A N 1
ATOM 1025 C CA . ARG A 1 129 ? -11.497 0.538 2.780 1.00 80.94 129 ARG A CA 1
ATOM 1026 C C . ARG A 1 129 ? -10.239 1.136 2.167 1.00 80.94 129 ARG A C 1
ATOM 1028 O O . ARG A 1 129 ? -9.166 0.645 2.497 1.00 80.94 129 ARG A O 1
ATOM 1035 N N . ILE A 1 130 ? -10.377 2.195 1.352 1.00 80.19 130 ILE A N 1
ATOM 1036 C CA . ILE A 1 130 ? -9.305 2.742 0.497 1.00 80.19 130 ILE A CA 1
ATOM 1037 C C . ILE A 1 130 ? -7.938 2.734 1.178 1.00 80.19 130 ILE A C 1
ATOM 1039 O O . ILE A 1 130 ? -7.021 2.161 0.613 1.00 80.19 130 ILE A O 1
ATOM 1043 N N . THR A 1 131 ? -7.791 3.292 2.388 1.00 80.69 131 THR A N 1
ATOM 1044 C CA . THR A 1 131 ? -6.496 3.302 3.093 1.00 80.69 131 THR A CA 1
ATOM 1045 C C . THR A 1 131 ? -5.892 1.899 3.205 1.00 80.69 131 THR A C 1
ATOM 1047 O O . THR A 1 131 ? -4.786 1.693 2.722 1.00 80.69 131 THR A O 1
ATOM 1050 N N . PHE A 1 132 ? -6.634 0.923 3.736 1.00 85.44 132 PHE A N 1
ATOM 1051 C CA . PHE A 1 132 ? -6.196 -0.474 3.846 1.00 85.44 132 PHE A CA 1
ATOM 1052 C C . PHE A 1 132 ? -5.957 -1.149 2.486 1.00 85.44 132 PHE A C 1
ATOM 1054 O O . PHE A 1 132 ? -5.040 -1.963 2.371 1.00 85.44 132 PHE A O 1
ATOM 1061 N N . ASP A 1 133 ? -6.760 -0.819 1.464 1.00 86.12 133 ASP A N 1
ATOM 1062 C CA . ASP A 1 133 ? -6.574 -1.330 0.099 1.00 86.12 133 ASP A CA 1
ATOM 1063 C C . ASP A 1 133 ? -5.192 -0.917 -0.451 1.00 86.12 133 ASP A C 1
ATOM 1065 O O . ASP A 1 133 ? -4.490 -1.748 -1.039 1.00 86.12 133 ASP A O 1
ATOM 1069 N N . VAL A 1 134 ? -4.749 0.325 -0.199 1.00 84.81 134 VAL A N 1
ATOM 1070 C CA . VAL A 1 134 ? -3.426 0.788 -0.652 1.00 84.81 134 VAL A CA 1
ATOM 1071 C C . VAL A 1 134 ? -2.270 0.219 0.165 1.00 84.81 134 VAL A C 1
ATOM 1073 O O . VAL A 1 134 ? -1.226 -0.093 -0.409 1.00 84.81 134 VAL A O 1
ATOM 1076 N N . GLU A 1 135 ? -2.441 0.000 1.472 1.00 84.12 135 GLU A N 1
ATOM 1077 C CA . GLU A 1 135 ? -1.351 -0.570 2.278 1.00 84.12 135 GLU A CA 1
ATOM 1078 C C . GLU A 1 135 ? -1.046 -2.011 1.842 1.00 84.12 135 GLU A C 1
ATOM 1080 O O . GLU A 1 135 ? 0.119 -2.409 1.733 1.00 84.12 135 GLU A O 1
ATOM 1085 N N . LEU A 1 136 ? -2.093 -2.776 1.506 1.00 89.69 136 LEU A N 1
ATOM 1086 C CA . LEU A 1 136 ? -1.942 -4.116 0.945 1.00 89.69 136 LEU A CA 1
ATOM 1087 C C . LEU A 1 136 ? -1.378 -4.092 -0.485 1.00 89.69 136 LEU A C 1
ATOM 1089 O O . LEU A 1 136 ? -0.569 -4.957 -0.829 1.00 89.69 136 LEU A O 1
ATOM 1093 N N . MET A 1 137 ? -1.737 -3.099 -1.308 1.00 90.12 137 MET A N 1
ATOM 1094 C CA . MET A 1 137 ? -1.081 -2.886 -2.604 1.00 90.12 137 MET A CA 1
ATOM 1095 C C . MET A 1 137 ? 0.430 -2.674 -2.422 1.00 90.12 137 MET A C 1
ATOM 1097 O O . MET A 1 137 ? 1.220 -3.358 -3.074 1.00 90.12 137 MET A O 1
ATOM 1101 N N . ASN A 1 138 ? 0.848 -1.789 -1.514 1.00 88.31 138 ASN A N 1
ATOM 1102 C CA . ASN A 1 138 ? 2.267 -1.501 -1.291 1.00 88.31 138 ASN A CA 1
ATOM 1103 C C . ASN A 1 138 ? 3.043 -2.730 -0.798 1.00 88.31 138 ASN A C 1
ATOM 1105 O O . ASN A 1 138 ? 4.124 -3.006 -1.320 1.00 88.31 138 ASN A O 1
ATOM 1109 N N . LEU A 1 139 ? 2.477 -3.516 0.127 1.00 90.06 139 LEU A N 1
ATOM 1110 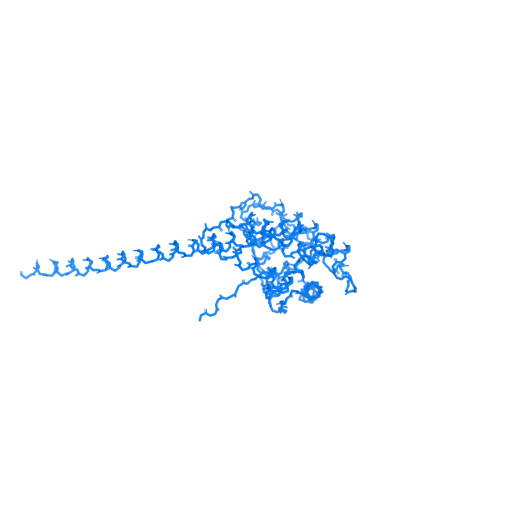C CA . LEU A 1 139 ? 3.024 -4.821 0.529 1.00 90.06 139 LEU A CA 1
ATOM 1111 C C . LEU A 1 139 ? 3.246 -5.750 -0.679 1.00 90.06 139 LEU A C 1
ATOM 1113 O O . LEU A 1 139 ? 4.357 -6.233 -0.912 1.00 90.06 139 LEU A O 1
ATOM 1117 N N . ARG A 1 140 ? 2.206 -5.953 -1.498 1.00 91.50 140 ARG A N 1
ATOM 1118 C CA . ARG A 1 140 ? 2.269 -6.817 -2.691 1.00 91.50 140 ARG A CA 1
ATOM 1119 C C . ARG A 1 140 ? 3.307 -6.342 -3.711 1.00 91.50 140 ARG A C 1
ATOM 1121 O O . ARG A 1 140 ? 3.959 -7.174 -4.336 1.00 91.50 140 ARG A O 1
ATOM 1128 N N . MET A 1 141 ? 3.483 -5.031 -3.875 1.00 90.50 141 MET A N 1
ATOM 1129 C CA . MET A 1 141 ? 4.407 -4.439 -4.855 1.00 90.50 141 MET A CA 1
ATOM 1130 C C . MET A 1 141 ? 5.871 -4.383 -4.384 1.00 90.50 141 MET A C 1
ATOM 1132 O O . MET A 1 141 ? 6.788 -4.273 -5.209 1.00 90.50 141 MET A O 1
ATOM 1136 N N . MET A 1 142 ? 6.122 -4.506 -3.077 1.00 89.81 142 MET A N 1
ATOM 1137 C CA . MET A 1 142 ? 7.477 -4.701 -2.556 1.00 89.81 142 MET A CA 1
ATOM 1138 C C . MET A 1 142 ? 7.985 -6.130 -2.767 1.00 89.81 142 MET A C 1
ATOM 1140 O O . MET A 1 142 ? 9.161 -6.293 -3.092 1.00 89.81 142 MET A O 1
ATOM 1144 N N . ALA A 1 143 ? 7.131 -7.150 -2.635 1.00 90.62 143 ALA A N 1
ATOM 1145 C CA . ALA A 1 143 ? 7.519 -8.560 -2.745 1.00 90.62 143 ALA A CA 1
ATOM 1146 C C . ALA A 1 143 ? 8.381 -8.857 -3.989 1.00 90.62 143 ALA A C 1
ATOM 1148 O O . ALA A 1 143 ? 8.140 -8.309 -5.065 1.00 90.62 143 ALA A O 1
ATOM 1149 N N . LYS A 1 144 ? 9.395 -9.723 -3.863 1.00 88.62 144 LYS A N 1
ATOM 1150 C CA . LYS A 1 144 ? 10.291 -10.103 -4.970 1.00 88.62 144 LYS A CA 1
ATOM 1151 C C . LYS A 1 144 ? 9.815 -11.423 -5.580 1.00 88.62 144 LYS A C 1
ATOM 1153 O O . LYS A 1 144 ? 10.235 -12.498 -5.163 1.00 88.62 144 LYS A O 1
ATOM 1158 N N . ASN A 1 145 ? 8.913 -11.333 -6.553 1.00 89.12 145 ASN A N 1
ATOM 1159 C CA . ASN A 1 145 ? 8.297 -12.478 -7.228 1.00 89.12 145 ASN A CA 1
ATOM 1160 C C . ASN A 1 145 ? 8.216 -12.240 -8.747 1.00 89.12 145 ASN A C 1
ATOM 1162 O O . ASN A 1 145 ? 8.582 -11.172 -9.237 1.00 89.12 145 ASN A O 1
ATOM 1166 N N . GLU A 1 146 ? 7.767 -13.242 -9.505 1.00 91.25 146 GLU A N 1
ATOM 1167 C CA . GLU A 1 146 ? 7.649 -13.160 -10.968 1.00 91.25 146 GLU A CA 1
ATOM 1168 C C . GLU A 1 146 ? 6.800 -11.962 -11.422 1.00 91.25 146 GLU A C 1
ATOM 1170 O O . GLU A 1 146 ? 7.226 -11.202 -12.289 1.00 91.25 146 GLU A O 1
ATOM 1175 N N . VAL A 1 147 ? 5.653 -11.734 -10.776 1.00 91.56 147 VAL A N 1
ATOM 1176 C CA . VAL A 1 147 ? 4.704 -10.668 -11.124 1.00 91.56 147 VAL A CA 1
ATOM 1177 C C . VAL A 1 147 ? 5.333 -9.282 -10.965 1.00 91.56 147 VAL A C 1
ATOM 1179 O O . VAL A 1 147 ? 5.321 -8.488 -11.907 1.00 91.56 147 VAL A O 1
ATOM 1182 N N . THR A 1 148 ? 5.937 -8.984 -9.812 1.00 91.44 148 THR A N 1
ATOM 1183 C CA . THR A 1 148 ? 6.562 -7.671 -9.567 1.00 91.44 148 THR A CA 1
ATOM 1184 C C . THR A 1 148 ? 7.840 -7.473 -10.382 1.00 91.44 148 THR A C 1
ATOM 1186 O O . THR A 1 148 ? 8.105 -6.358 -10.835 1.00 91.44 148 THR A O 1
ATOM 1189 N N . ASN A 1 149 ? 8.612 -8.536 -10.633 1.00 92.19 149 ASN A N 1
ATOM 1190 C CA . ASN A 1 149 ? 9.766 -8.486 -11.532 1.00 92.19 149 ASN A CA 1
ATOM 1191 C C . ASN A 1 149 ? 9.327 -8.192 -12.976 1.00 92.19 149 ASN A C 1
ATOM 1193 O O . ASN A 1 149 ? 9.904 -7.320 -13.626 1.00 92.19 149 ASN A O 1
ATOM 1197 N N . GLN A 1 150 ? 8.267 -8.843 -13.459 1.00 94.25 150 GLN A N 1
ATOM 1198 C CA . GLN A 1 150 ? 7.721 -8.631 -14.798 1.00 94.25 150 GLN A CA 1
ATOM 1199 C C . GLN A 1 150 ? 7.129 -7.221 -14.962 1.00 94.25 150 GLN A C 1
ATOM 1201 O O . GLN A 1 150 ? 7.395 -6.562 -15.970 1.00 94.25 150 GLN A O 1
ATOM 1206 N N . MET A 1 151 ? 6.418 -6.698 -13.954 1.00 93.88 151 MET A N 1
ATOM 1207 C CA . MET A 1 151 ? 5.973 -5.296 -13.940 1.00 93.88 151 MET A CA 1
ATOM 1208 C C . MET A 1 151 ? 7.159 -4.314 -14.000 1.00 93.88 151 MET A C 1
ATOM 1210 O O . MET A 1 151 ? 7.120 -3.351 -14.766 1.00 93.88 151 MET A O 1
ATOM 1214 N N . ARG A 1 152 ? 8.240 -4.563 -13.240 1.00 92.06 152 ARG A N 1
ATOM 1215 C CA . ARG A 1 152 ? 9.474 -3.748 -13.269 1.00 92.06 152 ARG A CA 1
ATOM 1216 C C . ARG A 1 152 ? 10.145 -3.781 -14.647 1.00 92.06 152 ARG A C 1
ATOM 1218 O O . ARG A 1 152 ? 10.517 -2.727 -15.162 1.00 92.06 152 ARG A O 1
ATOM 1225 N N . LEU A 1 153 ? 10.244 -4.958 -15.270 1.00 92.44 153 LEU A N 1
ATOM 1226 C CA . LEU A 1 153 ? 10.778 -5.131 -16.628 1.00 92.44 153 LEU A CA 1
ATOM 1227 C C . LEU A 1 153 ? 9.910 -4.449 -17.695 1.00 92.44 153 LEU A C 1
ATOM 1229 O O . LEU A 1 153 ? 10.447 -3.913 -18.664 1.00 92.44 153 LEU A O 1
ATOM 1233 N N . ASN A 1 154 ? 8.585 -4.454 -17.541 1.00 91.75 154 ASN A N 1
ATOM 1234 C CA . ASN A 1 154 ? 7.681 -3.763 -18.457 1.00 91.75 154 ASN A CA 1
ATOM 1235 C C . ASN A 1 154 ? 7.740 -2.238 -18.293 1.00 91.75 154 ASN A C 1
ATOM 1237 O O . ASN A 1 154 ? 7.824 -1.538 -19.301 1.00 91.75 154 ASN A O 1
ATOM 1241 N N . LEU A 1 155 ? 7.808 -1.723 -17.060 1.00 89.94 155 LEU A N 1
ATOM 1242 C CA . LEU A 1 155 ? 7.975 -0.288 -16.808 1.00 89.94 155 LEU A CA 1
ATOM 1243 C C . LEU A 1 155 ? 9.300 0.239 -17.381 1.00 89.94 155 LEU A C 1
ATOM 1245 O O . LEU A 1 155 ? 9.320 1.289 -18.015 1.00 89.94 155 LEU A O 1
ATOM 1249 N N . ALA A 1 156 ? 10.392 -0.524 -17.254 1.00 89.25 156 ALA A N 1
ATOM 1250 C CA . ALA A 1 156 ? 11.704 -0.156 -17.798 1.00 89.25 156 ALA A CA 1
ATOM 1251 C C . ALA A 1 156 ? 11.744 -0.027 -19.340 1.00 89.25 156 ALA A C 1
ATOM 1253 O O . ALA A 1 156 ? 12.651 0.608 -19.882 1.00 89.25 156 ALA A O 1
ATOM 1254 N N . LYS A 1 157 ? 10.765 -0.590 -20.064 1.00 88.00 157 LYS A N 1
ATOM 1255 C CA . LYS A 1 157 ? 10.618 -0.406 -21.523 1.00 88.00 157 LYS A CA 1
ATOM 1256 C C . LYS A 1 157 ? 9.997 0.954 -21.872 1.00 88.00 157 LYS A C 1
ATOM 1258 O O . LYS A 1 157 ? 10.224 1.467 -22.968 1.00 88.00 157 LYS A O 1
ATOM 1263 N N . LEU A 1 158 ? 9.250 1.564 -20.950 1.00 84.31 158 LEU A N 1
ATOM 1264 C CA . LEU A 1 158 ? 8.507 2.812 -21.147 1.00 84.31 158 LEU A CA 1
ATOM 1265 C C . LEU A 1 158 ? 9.393 4.037 -20.886 1.00 84.31 158 LEU A C 1
ATOM 1267 O O . LEU A 1 158 ? 9.144 4.833 -19.987 1.00 84.31 158 LEU A O 1
ATOM 1271 N N . LYS A 1 159 ? 10.429 4.206 -21.719 1.00 76.69 159 LYS A N 1
ATOM 1272 C CA . LYS A 1 159 ? 11.479 5.244 -21.596 1.00 76.69 159 LYS A CA 1
ATOM 1273 C C . LYS A 1 159 ? 10.987 6.704 -21.534 1.00 76.69 159 LYS A C 1
ATOM 1275 O O . LYS A 1 159 ? 11.787 7.592 -21.271 1.00 76.69 159 LYS A O 1
ATOM 1280 N N . HIS A 1 160 ? 9.710 6.958 -21.817 1.00 76.75 160 HIS A N 1
ATOM 1281 C CA . HIS A 1 160 ? 9.069 8.274 -21.748 1.00 76.75 160 HIS A CA 1
ATOM 1282 C C . HIS A 1 160 ? 8.373 8.551 -20.399 1.00 76.75 160 HIS A C 1
ATOM 1284 O O . HIS A 1 160 ? 7.845 9.643 -20.204 1.00 76.75 160 HIS A O 1
ATOM 1290 N N . ILE A 1 161 ? 8.340 7.584 -19.476 1.00 75.81 161 ILE A N 1
ATOM 1291 C CA . ILE A 1 161 ? 7.730 7.735 -18.150 1.00 75.81 161 ILE A CA 1
ATOM 1292 C C . ILE A 1 161 ? 8.792 8.224 -17.151 1.00 75.81 161 ILE A C 1
ATOM 1294 O O . ILE A 1 161 ? 9.821 7.568 -16.999 1.00 75.81 161 ILE A O 1
ATOM 1298 N N . PRO A 1 162 ? 8.558 9.330 -16.417 1.00 75.38 162 PRO A N 1
ATOM 1299 C CA . PRO A 1 162 ? 9.550 9.934 -15.520 1.00 75.38 162 PRO A CA 1
ATOM 1300 C C . PRO A 1 162 ? 9.651 9.246 -14.143 1.00 75.38 162 PRO A C 1
ATOM 1302 O O . PRO A 1 162 ? 10.190 9.826 -13.201 1.00 75.38 162 PRO A O 1
ATOM 1305 N N . TYR A 1 163 ? 9.114 8.033 -13.991 1.00 76.19 163 TYR A N 1
ATOM 1306 C CA . TYR A 1 163 ? 8.963 7.351 -12.705 1.00 76.19 163 TYR A CA 1
ATOM 1307 C C . TYR A 1 163 ? 9.743 6.035 -12.670 1.00 76.19 163 TYR A C 1
ATOM 1309 O O . TYR A 1 163 ? 9.597 5.183 -13.545 1.00 76.19 163 TYR A O 1
ATOM 1317 N N . SER A 1 164 ? 10.511 5.829 -11.597 1.00 86.56 164 SER A N 1
ATOM 1318 C CA . SER A 1 164 ? 10.961 4.489 -11.208 1.00 86.56 164 SER A CA 1
ATOM 1319 C C . SER A 1 164 ? 9.763 3.631 -10.780 1.00 86.56 164 SER A C 1
ATOM 1321 O O . SER A 1 164 ? 8.670 4.149 -10.552 1.00 86.56 164 SER A O 1
ATOM 1323 N N . PHE A 1 165 ? 9.961 2.323 -10.590 1.00 87.56 165 PHE A N 1
ATOM 1324 C CA . PHE A 1 165 ? 8.887 1.461 -10.084 1.00 87.56 165 PHE A CA 1
ATOM 1325 C C . PHE A 1 165 ? 8.336 1.947 -8.734 1.00 87.56 165 PHE A C 1
ATOM 1327 O O . PHE A 1 165 ? 7.127 2.087 -8.591 1.00 87.56 165 PHE A O 1
ATOM 1334 N N . GLY A 1 166 ? 9.199 2.311 -7.778 1.00 84.62 166 GLY A N 1
ATOM 1335 C CA . GLY A 1 166 ? 8.752 2.904 -6.513 1.00 84.62 166 GLY A CA 1
ATOM 1336 C C . GLY A 1 166 ? 8.078 4.271 -6.676 1.00 84.62 166 GLY A C 1
ATOM 1337 O O . GLY A 1 166 ? 7.138 4.574 -5.947 1.00 84.62 166 GLY A O 1
ATOM 1338 N N . GLY A 1 167 ? 8.489 5.064 -7.672 1.00 84.25 167 GLY A N 1
ATOM 1339 C CA . GLY A 1 167 ? 7.804 6.302 -8.052 1.00 84.25 167 GLY A CA 1
ATOM 1340 C C . GLY A 1 167 ? 6.389 6.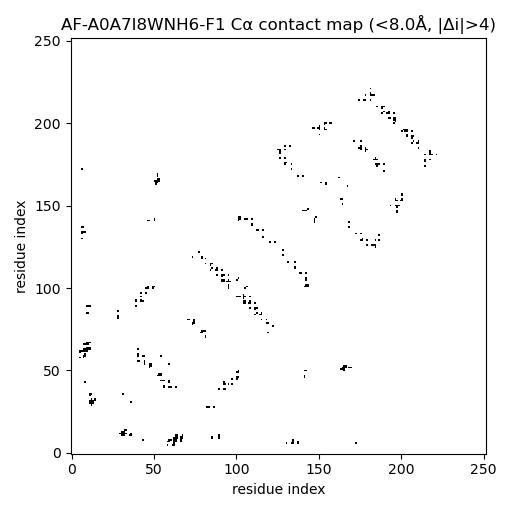063 -8.589 1.00 84.25 167 GLY A C 1
ATOM 1341 O O . GLY A 1 167 ? 5.470 6.783 -8.210 1.00 84.25 167 GLY A O 1
ATOM 1342 N N . LEU A 1 168 ? 6.182 5.019 -9.400 1.00 87.88 168 LEU A N 1
ATOM 1343 C CA . LEU A 1 168 ? 4.850 4.620 -9.863 1.00 87.88 168 LEU A CA 1
ATOM 1344 C C . LEU A 1 168 ? 3.973 4.136 -8.701 1.00 87.88 168 LEU A C 1
ATOM 1346 O O . LEU A 1 168 ? 2.832 4.573 -8.588 1.00 87.88 168 LEU A O 1
ATOM 1350 N N . ILE A 1 169 ? 4.501 3.286 -7.814 1.00 88.12 169 ILE A N 1
ATOM 1351 C CA . ILE A 1 169 ? 3.760 2.833 -6.625 1.00 88.12 169 ILE A CA 1
ATOM 1352 C C . ILE A 1 169 ? 3.363 4.028 -5.744 1.00 88.12 169 ILE A C 1
ATOM 1354 O O . ILE A 1 169 ? 2.236 4.068 -5.249 1.00 88.12 169 ILE A O 1
ATOM 1358 N N . LYS A 1 170 ? 4.221 5.053 -5.629 1.00 83.31 170 LYS A N 1
ATOM 1359 C CA . LYS A 1 170 ? 3.887 6.314 -4.953 1.00 83.31 170 LYS A CA 1
ATOM 1360 C C . LYS A 1 170 ? 2.827 7.149 -5.698 1.00 83.31 170 LYS A C 1
ATOM 1362 O O . LYS A 1 170 ? 1.910 7.622 -5.037 1.00 83.31 170 LYS A O 1
ATOM 1367 N N . LYS A 1 171 ? 2.856 7.264 -7.035 1.00 85.75 171 LYS A N 1
ATOM 1368 C CA . LYS A 1 171 ? 1.765 7.930 -7.784 1.00 85.75 171 LYS A CA 1
ATOM 1369 C C . LYS A 1 171 ? 0.432 7.208 -7.578 1.00 85.75 171 LYS A C 1
ATOM 1371 O O . LYS A 1 171 ? -0.549 7.845 -7.225 1.00 85.75 171 LYS A O 1
ATOM 1376 N N . LEU A 1 172 ? 0.398 5.883 -7.738 1.00 89.56 172 LEU A N 1
ATOM 1377 C CA . LEU A 1 172 ? -0.826 5.096 -7.544 1.00 89.56 172 LEU A CA 1
ATOM 1378 C C . LEU A 1 172 ? -1.344 5.205 -6.099 1.00 89.56 172 LEU A C 1
ATOM 1380 O O . LEU A 1 172 ? -2.550 5.267 -5.878 1.00 89.56 172 LEU A O 1
ATOM 1384 N N . SER A 1 173 ? -0.433 5.308 -5.126 1.00 86.00 173 SER A N 1
ATOM 1385 C CA . SER A 1 173 ? -0.754 5.613 -3.726 1.00 86.00 173 SER A CA 1
ATOM 1386 C C . SER A 1 173 ? -1.467 6.963 -3.560 1.00 86.00 173 SER A C 1
ATOM 1388 O O . SER A 1 173 ? -2.484 7.058 -2.873 1.00 86.00 173 SER A O 1
ATOM 1390 N N . GLU A 1 174 ? -0.960 8.001 -4.224 1.00 84.12 174 GLU A N 1
ATOM 1391 C CA . GLU A 1 174 ? -1.538 9.350 -4.234 1.00 84.12 174 GLU A CA 1
ATOM 1392 C C . GLU A 1 174 ? -2.877 9.390 -5.009 1.00 84.12 174 GLU A C 1
ATOM 1394 O O . GLU A 1 174 ? -3.831 10.024 -4.553 1.00 84.12 174 GLU A O 1
ATOM 1399 N N . ASP A 1 175 ? -3.000 8.637 -6.110 1.00 85.94 175 ASP A N 1
ATOM 1400 C CA . ASP A 1 175 ? -4.225 8.485 -6.911 1.00 85.94 175 ASP A CA 1
ATOM 1401 C C . ASP A 1 175 ? -5.387 7.877 -6.093 1.00 85.94 175 ASP A C 1
ATOM 1403 O O . ASP A 1 175 ? -6.523 8.349 -6.193 1.00 85.94 175 ASP A O 1
ATOM 1407 N N . TYR A 1 176 ? -5.120 6.870 -5.246 1.00 83.62 176 TYR A N 1
ATOM 1408 C CA . TYR A 1 176 ? -6.115 6.290 -4.325 1.00 83.62 176 TYR A CA 1
ATOM 1409 C C . TYR A 1 176 ? -6.672 7.328 -3.341 1.00 83.62 176 TYR A C 1
ATOM 1411 O O . TYR A 1 176 ? -7.887 7.406 -3.130 1.00 83.62 176 TYR A O 1
ATOM 1419 N N . TYR A 1 177 ? -5.795 8.121 -2.718 1.00 80.25 177 TYR A N 1
ATOM 1420 C CA . TYR A 1 177 ? -6.210 9.142 -1.755 1.00 80.25 177 TYR A CA 1
ATOM 1421 C C . TYR A 1 177 ? -6.913 10.321 -2.434 1.00 80.25 177 TYR A C 1
ATOM 1423 O O . TYR A 1 177 ? -7.928 10.780 -1.911 1.00 80.25 177 TYR A O 1
ATOM 1431 N N . LEU A 1 178 ? -6.477 10.740 -3.627 1.00 81.50 178 LEU A N 1
ATOM 1432 C CA . LEU A 1 178 ? -7.210 11.720 -4.431 1.00 81.50 178 LEU A CA 1
ATOM 1433 C C . LEU A 1 178 ? -8.601 11.193 -4.823 1.00 81.50 178 LEU A C 1
ATOM 1435 O O . LEU A 1 178 ? -9.575 11.936 -4.750 1.00 81.50 178 LEU A O 1
ATOM 1439 N N . GLY A 1 179 ? -8.727 9.906 -5.163 1.00 82.62 179 GLY A N 1
ATOM 1440 C CA . GLY A 1 179 ? -10.026 9.254 -5.354 1.00 82.62 179 GLY A CA 1
ATOM 1441 C C . GLY A 1 179 ? -10.925 9.407 -4.123 1.00 82.62 179 GLY A C 1
ATOM 1442 O O . GLY A 1 179 ? -12.044 9.909 -4.234 1.00 82.62 179 GLY A O 1
ATOM 1443 N N . ARG A 1 180 ? -10.402 9.086 -2.932 1.00 81.75 180 ARG A N 1
ATOM 1444 C CA . ARG A 1 180 ? -11.113 9.250 -1.652 1.00 81.75 180 ARG A CA 1
ATOM 1445 C C . ARG A 1 180 ? -11.519 10.701 -1.361 1.00 81.75 180 ARG A C 1
ATOM 1447 O O . ARG A 1 180 ? -12.630 10.915 -0.886 1.00 81.75 180 ARG A O 1
ATOM 1454 N N . GLU A 1 181 ? -10.660 11.686 -1.629 1.00 80.19 181 GLU A N 1
ATOM 1455 C CA . GLU A 1 181 ? -10.987 13.115 -1.452 1.00 80.19 181 GLU A CA 1
ATOM 1456 C C . GLU A 1 181 ? -12.081 13.606 -2.415 1.00 80.19 181 GLU A C 1
ATOM 1458 O O . GLU A 1 181 ? -12.783 14.572 -2.115 1.00 80.19 181 GLU A O 1
ATOM 1463 N N . LEU A 1 182 ? -12.248 12.931 -3.556 1.00 79.94 182 LEU A N 1
ATOM 1464 C CA . LEU A 1 182 ? -13.237 13.242 -4.590 1.00 79.94 182 LEU A CA 1
ATOM 1465 C C . LEU A 1 182 ? -14.529 12.406 -4.488 1.00 79.94 182 LEU A C 1
ATOM 1467 O O . LEU A 1 182 ? -15.361 12.490 -5.392 1.00 79.94 182 LEU A O 1
ATOM 1471 N N . ASP A 1 183 ? -14.701 11.621 -3.416 1.00 82.12 183 ASP A N 1
ATOM 1472 C CA . ASP A 1 183 ? -15.818 10.675 -3.214 1.00 82.12 183 ASP A CA 1
ATOM 1473 C C . ASP A 1 183 ? -15.886 9.571 -4.301 1.00 82.12 183 ASP A C 1
ATOM 1475 O O . ASP A 1 183 ? -16.947 9.053 -4.646 1.00 82.12 183 ASP A O 1
ATOM 1479 N N . LEU A 1 184 ? -14.729 9.204 -4.872 1.00 85.94 184 LEU A N 1
ATOM 1480 C CA . LEU A 1 184 ? -14.585 8.214 -5.943 1.00 85.94 184 LEU A CA 1
ATOM 1481 C C . LEU A 1 184 ? -13.843 6.961 -5.463 1.00 85.94 184 LEU A C 1
ATOM 1483 O O . LEU A 1 184 ? -12.659 7.010 -5.125 1.00 85.94 184 LEU A O 1
ATOM 1487 N N . TYR A 1 185 ? -14.492 5.799 -5.551 1.00 83.81 185 TYR A N 1
ATOM 1488 C CA . TYR A 1 185 ? -13.779 4.526 -5.468 1.00 83.81 185 TYR A CA 1
ATOM 1489 C C . TYR A 1 185 ? -12.976 4.295 -6.760 1.00 83.81 185 TYR A C 1
ATOM 1491 O O . TYR A 1 185 ? -13.522 4.337 -7.869 1.00 83.81 185 TYR A O 1
ATOM 1499 N N . VAL A 1 186 ? -11.661 4.104 -6.607 1.00 88.94 186 VAL A N 1
ATOM 1500 C CA . VAL A 1 186 ? -10.685 3.951 -7.709 1.00 88.94 186 VAL A CA 1
ATOM 1501 C C . VAL A 1 186 ? -9.822 2.689 -7.595 1.00 88.94 186 VAL A C 1
ATOM 1503 O O . VAL A 1 186 ? -8.870 2.519 -8.351 1.00 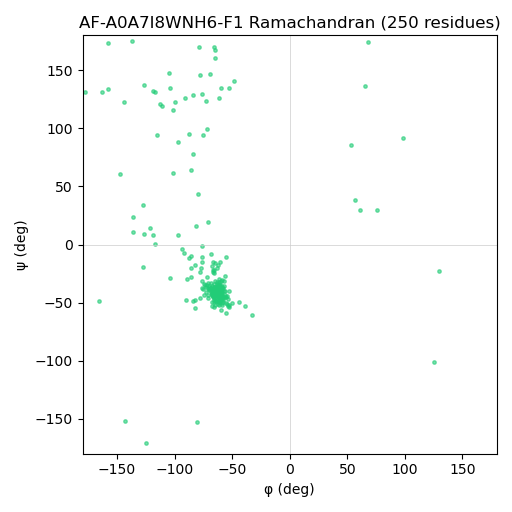88.94 186 VAL A O 1
ATOM 1506 N N . ASN A 1 187 ? -10.146 1.790 -6.657 1.00 89.44 187 ASN A N 1
ATOM 1507 C CA . ASN A 1 187 ? -9.392 0.555 -6.441 1.00 89.44 187 ASN A CA 1
ATOM 1508 C C . ASN A 1 187 ? -9.268 -0.265 -7.725 1.00 89.44 187 ASN A C 1
ATOM 1510 O O . ASN A 1 187 ? -8.170 -0.645 -8.112 1.00 89.44 187 ASN A O 1
ATOM 1514 N N . ASP A 1 188 ? -10.390 -0.510 -8.393 1.00 91.00 188 ASP A N 1
ATOM 1515 C CA . ASP A 1 188 ? -10.436 -1.430 -9.527 1.00 91.00 188 ASP A CA 1
ATOM 1516 C C . ASP A 1 188 ? -9.737 -0.830 -10.760 1.00 91.00 188 ASP A C 1
ATOM 1518 O O . ASP A 1 188 ? -9.133 -1.562 -11.543 1.00 91.00 188 ASP A O 1
ATOM 1522 N N . ASP A 1 189 ? -9.714 0.503 -10.881 1.00 93.62 189 ASP A N 1
ATOM 1523 C CA . ASP A 1 189 ? -8.905 1.224 -11.865 1.00 93.62 189 ASP A CA 1
ATOM 1524 C C . ASP A 1 189 ? -7.403 1.053 -11.577 1.00 93.62 189 ASP A C 1
ATOM 1526 O O . ASP A 1 189 ? -6.648 0.705 -12.483 1.00 93.62 189 ASP A O 1
ATOM 1530 N N . VAL A 1 190 ? -6.958 1.234 -10.325 1.00 93.12 190 VAL A N 1
ATOM 1531 C CA . VAL A 1 190 ? -5.539 1.095 -9.936 1.00 93.12 190 VAL A CA 1
ATOM 1532 C C . VAL A 1 190 ? -5.061 -0.358 -10.039 1.00 93.12 190 VAL A C 1
ATOM 1534 O O . VAL A 1 190 ? -3.996 -0.618 -10.604 1.00 93.12 190 VAL A O 1
ATOM 1537 N N . GLN A 1 191 ? -5.8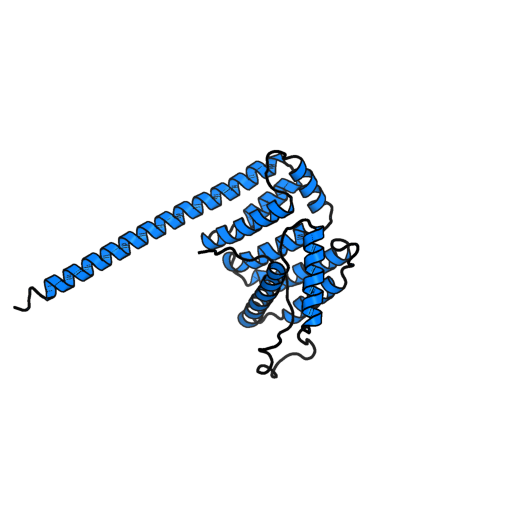62 -1.327 -9.585 1.00 92.75 191 GLN A N 1
ATOM 1538 C CA . GLN A 1 191 ? -5.596 -2.747 -9.835 1.00 92.75 191 GLN A CA 1
ATOM 1539 C C . GLN A 1 191 ? -5.601 -3.041 -11.345 1.00 92.75 191 GLN A C 1
ATOM 1541 O O . GLN A 1 191 ? -4.800 -3.846 -11.818 1.00 92.75 191 GLN A O 1
ATOM 1546 N N . GLY A 1 192 ? -6.438 -2.354 -12.128 1.00 94.19 192 GLY A N 1
ATOM 1547 C CA . GLY A 1 192 ? -6.404 -2.361 -13.591 1.00 94.19 192 GLY A CA 1
ATOM 1548 C C . GLY A 1 192 ? -5.062 -1.890 -14.164 1.00 94.19 192 GLY A C 1
ATOM 1549 O O . GLY A 1 192 ? -4.497 -2.585 -15.006 1.00 94.19 192 GLY A O 1
ATOM 1550 N N . VAL A 1 193 ? -4.507 -0.775 -13.670 1.00 94.12 193 VAL A N 1
ATOM 1551 C CA . VAL A 1 193 ? -3.181 -0.259 -14.070 1.00 94.12 193 VAL A CA 1
ATOM 1552 C C . VAL A 1 193 ? -2.065 -1.259 -13.760 1.00 94.12 193 VAL A C 1
ATOM 1554 O O . VAL A 1 193 ? -1.217 -1.512 -14.617 1.00 94.12 193 VAL A O 1
ATOM 1557 N N . LEU A 1 194 ? -2.071 -1.866 -12.569 1.00 94.25 194 LEU A N 1
ATOM 1558 C CA . LEU A 1 194 ? -1.080 -2.880 -12.191 1.00 94.25 194 LEU A CA 1
ATOM 1559 C C . LEU A 1 194 ? -1.190 -4.134 -13.072 1.00 94.25 194 LEU A C 1
ATOM 1561 O O . LEU A 1 194 ? -0.195 -4.586 -13.641 1.00 94.25 194 LEU A O 1
ATOM 1565 N N . ASN A 1 195 ? -2.403 -4.665 -13.250 1.00 95.06 195 ASN A N 1
ATOM 1566 C CA . ASN A 1 195 ? -2.655 -5.826 -14.108 1.00 95.06 195 ASN A CA 1
ATOM 1567 C C . ASN A 1 195 ? -2.285 -5.563 -15.576 1.00 95.06 195 ASN A C 1
ATOM 1569 O O . ASN A 1 195 ? -1.791 -6.466 -16.256 1.00 95.06 195 ASN A O 1
ATOM 1573 N N . ALA A 1 196 ? -2.491 -4.338 -16.062 1.00 93.44 196 ALA A N 1
ATOM 1574 C CA . ALA A 1 196 ? -2.054 -3.914 -17.384 1.00 93.44 196 ALA A CA 1
ATOM 1575 C C . ALA A 1 196 ? -0.519 -3.893 -17.481 1.00 93.44 196 ALA A C 1
ATOM 1577 O O . ALA A 1 196 ? 0.031 -4.535 -18.372 1.00 93.44 196 ALA A O 1
ATOM 1578 N N . LEU A 1 197 ? 0.180 -3.274 -16.519 1.00 93.12 197 LEU A N 1
ATOM 1579 C CA . LEU A 1 197 ? 1.649 -3.225 -16.481 1.00 93.12 197 LEU A CA 1
ATOM 1580 C C . LEU A 1 197 ? 2.300 -4.613 -16.430 1.00 93.12 197 LEU A C 1
ATOM 1582 O O . LEU A 1 197 ? 3.340 -4.829 -17.055 1.00 93.12 197 LEU A O 1
ATOM 1586 N N . TYR A 1 198 ? 1.697 -5.558 -15.707 1.00 93.88 198 TYR A N 1
ATOM 1587 C CA . TYR A 1 198 ? 2.150 -6.948 -15.686 1.00 93.88 198 TYR A CA 1
ATOM 1588 C C . TYR A 1 198 ? 2.071 -7.591 -17.079 1.00 93.88 198 TYR A C 1
ATOM 1590 O O . TYR A 1 198 ? 3.057 -8.158 -17.548 1.00 93.88 198 TYR A O 1
ATOM 1598 N N . LYS A 1 199 ? 0.934 -7.443 -17.772 1.00 92.31 199 LYS A N 1
ATOM 1599 C CA . LYS A 1 199 ? 0.720 -8.006 -19.115 1.00 92.31 199 LYS A CA 1
ATOM 1600 C C . LYS A 1 199 ? 1.601 -7.346 -20.176 1.00 92.31 199 LYS A C 1
ATOM 1602 O O . LYS A 1 199 ? 2.295 -8.033 -20.921 1.00 92.31 199 LYS A O 1
ATOM 1607 N N . SER A 1 200 ? 1.560 -6.019 -20.269 1.00 89.12 200 SER A N 1
ATOM 1608 C CA . SER A 1 200 ? 2.027 -5.283 -21.442 1.00 89.12 200 SER A CA 1
ATOM 1609 C C . SER A 1 200 ? 2.378 -3.830 -21.095 1.00 89.12 200 SER A C 1
ATOM 1611 O O . SER A 1 200 ? 1.588 -3.133 -20.455 1.00 89.12 200 SER A O 1
ATOM 1613 N N . PRO A 1 201 ? 3.533 -3.315 -21.562 1.00 84.62 201 PRO A N 1
ATOM 1614 C CA . PRO A 1 201 ? 3.870 -1.901 -21.422 1.00 84.62 201 PRO A CA 1
ATOM 1615 C C . PRO A 1 201 ? 2.847 -0.962 -22.081 1.00 84.62 201 PRO A C 1
ATOM 1617 O O . PRO A 1 201 ? 2.666 0.160 -21.619 1.00 84.62 201 PRO A O 1
ATOM 1620 N N . PHE A 1 202 ? 2.183 -1.399 -23.157 1.00 82.06 202 PHE A N 1
ATOM 1621 C CA . PHE A 1 202 ? 1.250 -0.562 -23.916 1.00 82.06 202 PHE A CA 1
ATOM 1622 C C . PHE A 1 202 ? -0.104 -0.445 -23.209 1.00 82.06 202 PHE A C 1
ATOM 1624 O O . PHE A 1 202 ? -0.597 0.663 -23.016 1.00 82.06 202 PHE A O 1
ATOM 1631 N N . ASP A 1 203 ? -0.648 -1.566 -22.730 1.00 86.06 203 ASP A N 1
ATOM 1632 C CA . ASP A 1 203 ? -1.919 -1.633 -21.999 1.00 86.06 203 ASP A CA 1
ATOM 1633 C C . ASP A 1 203 ? -1.896 -0.722 -20.759 1.00 86.06 203 ASP A C 1
ATOM 1635 O O . ASP A 1 203 ? -2.899 -0.091 -20.417 1.00 86.06 203 ASP A O 1
ATOM 1639 N N . TYR A 1 204 ? -0.735 -0.624 -20.096 1.00 89.00 204 TYR A N 1
ATOM 1640 C CA . TYR A 1 204 ? -0.518 0.285 -18.971 1.00 89.00 204 TYR A CA 1
ATOM 1641 C C . TYR A 1 204 ? -0.790 1.752 -19.343 1.00 89.00 204 TYR A C 1
ATOM 1643 O O . TYR A 1 204 ? -1.379 2.470 -18.536 1.00 89.00 204 TYR A O 1
ATOM 1651 N N . VAL A 1 205 ? -0.391 2.207 -20.539 1.00 86.62 205 VAL A N 1
ATOM 1652 C CA . VAL A 1 205 ? -0.528 3.617 -20.954 1.00 86.62 205 VAL A CA 1
ATOM 1653 C C . VAL A 1 205 ? -2.003 3.999 -21.095 1.00 86.62 205 VAL A C 1
ATOM 1655 O O . VAL A 1 205 ? -2.413 5.064 -20.629 1.00 86.62 205 VAL A O 1
ATOM 1658 N N . ASP A 1 206 ? -2.826 3.105 -21.644 1.00 88.38 206 ASP A N 1
ATOM 1659 C CA . ASP A 1 206 ? -4.276 3.306 -21.709 1.00 88.38 206 ASP A CA 1
ATOM 1660 C C . ASP A 1 206 ? -4.950 3.174 -20.336 1.00 88.38 206 ASP A C 1
ATOM 1662 O O . ASP A 1 206 ? -5.916 3.886 -20.053 1.00 88.38 206 ASP A O 1
ATOM 1666 N N . ALA A 1 207 ? -4.459 2.284 -19.468 1.00 92.31 207 ALA A N 1
ATOM 1667 C CA . ALA A 1 207 ? -4.993 2.117 -18.118 1.00 92.31 207 ALA A CA 1
ATOM 1668 C C . ALA A 1 207 ? -4.721 3.348 -17.234 1.00 92.31 207 ALA A C 1
ATOM 1670 O O . ALA A 1 207 ? -5.656 3.884 -16.635 1.00 92.31 207 ALA A O 1
ATOM 1671 N N . ILE A 1 208 ? -3.475 3.843 -17.190 1.00 90.19 208 ILE A N 1
ATOM 1672 C CA . ILE A 1 208 ? -3.121 5.019 -16.380 1.00 90.19 208 ILE A CA 1
ATOM 1673 C C . ILE A 1 208 ? -3.841 6.269 -16.892 1.00 90.19 208 ILE A C 1
ATOM 1675 O O . ILE A 1 208 ? -4.331 7.056 -16.087 1.00 90.19 208 ILE A O 1
ATOM 1679 N N . LYS A 1 209 ? -4.005 6.413 -18.216 1.00 90.25 209 LYS A N 1
ATOM 1680 C CA . LYS A 1 209 ? -4.765 7.514 -18.822 1.00 90.25 209 LYS A CA 1
ATOM 1681 C C . LYS A 1 209 ? -6.232 7.523 -18.372 1.00 90.25 209 LYS A C 1
ATOM 1683 O O . LYS A 1 209 ? -6.737 8.587 -18.021 1.00 90.25 209 LYS A O 1
ATOM 1688 N N . LYS A 1 210 ? -6.897 6.362 -18.325 1.00 93.12 210 LYS A N 1
ATOM 1689 C CA . LYS A 1 210 ? -8.294 6.240 -17.855 1.00 93.12 210 LYS A CA 1
ATOM 1690 C C . LYS A 1 210 ? -8.443 6.622 -16.378 1.00 93.12 210 LYS A C 1
ATOM 1692 O O . LYS A 1 210 ? -9.376 7.349 -16.038 1.00 93.12 210 LYS A O 1
ATOM 1697 N N . LEU A 1 211 ? -7.512 6.194 -15.521 1.00 93.44 211 LEU A N 1
ATOM 1698 C CA . LEU A 1 211 ? -7.470 6.591 -14.106 1.00 93.44 211 LEU A CA 1
ATOM 1699 C C . LEU A 1 211 ? -7.290 8.113 -13.960 1.00 93.44 211 LEU A C 1
ATOM 1701 O O . LEU A 1 211 ? -8.076 8.777 -13.284 1.00 93.44 211 LEU A O 1
ATOM 1705 N N . ASP A 1 212 ? -6.308 8.674 -14.662 1.00 91.38 212 ASP A N 1
ATOM 1706 C CA . ASP A 1 212 ? -6.036 10.111 -14.713 1.00 91.38 212 ASP A CA 1
ATOM 1707 C C . ASP A 1 212 ? -7.260 10.929 -15.178 1.00 91.38 212 ASP A C 1
ATOM 1709 O O . ASP A 1 212 ? -7.558 11.984 -14.615 1.00 91.38 212 ASP A O 1
ATOM 1713 N N . GLU A 1 213 ? -7.977 10.466 -16.206 1.00 92.88 213 GLU A N 1
ATOM 1714 C CA . GLU A 1 213 ? -9.196 11.103 -16.727 1.00 92.88 213 GLU A CA 1
ATOM 1715 C C . GLU A 1 213 ? -10.364 11.019 -15.727 1.00 92.88 213 GLU A C 1
ATOM 1717 O O . GLU A 1 213 ? -11.048 12.025 -15.503 1.00 92.88 213 GLU A O 1
ATOM 1722 N N . LYS A 1 214 ? -10.547 9.874 -15.053 1.00 92.06 214 LYS A N 1
ATOM 1723 C CA . LYS A 1 214 ? -11.543 9.692 -13.979 1.00 92.06 214 LYS A CA 1
ATOM 1724 C C . LYS A 1 214 ? -11.299 10.661 -12.815 1.00 92.06 214 LYS A C 1
ATOM 1726 O O . LYS A 1 214 ? -12.236 11.334 -12.375 1.00 92.06 214 LYS A O 1
ATOM 1731 N N . LEU A 1 215 ? -10.049 10.796 -12.367 1.00 89.81 215 LEU A N 1
ATOM 1732 C CA . LEU A 1 215 ? -9.652 11.711 -11.287 1.00 89.81 215 LEU A CA 1
ATOM 1733 C C . LEU A 1 215 ? -9.818 13.189 -11.687 1.00 89.81 215 LEU A C 1
ATOM 1735 O O . LEU A 1 215 ? -10.408 13.968 -10.933 1.00 89.81 215 LEU A O 1
ATOM 1739 N N . LYS A 1 216 ? -9.403 13.578 -12.903 1.00 89.81 216 LYS A N 1
ATOM 1740 C CA . LYS A 1 216 ? -9.622 14.938 -13.448 1.00 89.81 216 LYS A CA 1
ATOM 1741 C C . LYS A 1 216 ? -11.117 15.279 -13.531 1.00 89.81 216 LYS A C 1
ATOM 1743 O O . LYS A 1 216 ? -11.522 16.379 -13.146 1.00 89.81 216 LYS A O 1
ATOM 1748 N N . GLY A 1 217 ? -11.949 14.324 -13.956 1.00 83.56 217 GLY A N 1
ATOM 1749 C CA . GLY A 1 217 ? -13.409 14.454 -13.970 1.00 83.56 217 GLY A CA 1
ATOM 1750 C C . GLY A 1 217 ? -14.022 14.617 -12.573 1.00 83.56 217 GLY A C 1
ATOM 1751 O O . GLY A 1 217 ? -14.933 15.429 -12.396 1.00 83.56 217 GLY A O 1
ATOM 1752 N N . GLY A 1 218 ? -13.502 13.904 -11.569 1.00 78.88 218 GLY A N 1
ATOM 1753 C CA . GLY A 1 218 ? -13.869 14.092 -10.161 1.00 78.88 218 GLY A CA 1
ATOM 1754 C C . GLY A 1 218 ? -13.533 15.494 -9.650 1.00 78.88 218 GLY A C 1
ATOM 1755 O O . GLY A 1 218 ? -14.404 16.186 -9.123 1.00 78.88 218 GLY A O 1
ATOM 1756 N N . HIS A 1 219 ? -12.304 15.961 -9.885 1.00 76.88 219 HIS A N 1
ATOM 1757 C CA . HIS A 1 219 ? -11.851 17.284 -9.444 1.00 76.88 219 HIS A CA 1
ATOM 1758 C C . HIS A 1 219 ? -12.685 18.425 -10.054 1.00 76.88 219 HIS A C 1
ATOM 1760 O O . HIS A 1 219 ? -13.069 19.365 -9.353 1.00 76.88 219 HIS A O 1
ATOM 1766 N N . ALA A 1 220 ? -13.053 18.317 -11.336 1.00 78.12 220 ALA A N 1
ATOM 1767 C CA . ALA A 1 220 ? -13.949 19.274 -11.987 1.00 78.12 220 ALA A CA 1
ATOM 1768 C C . ALA A 1 220 ? -15.349 19.315 -11.336 1.00 78.12 220 ALA A C 1
ATOM 1770 O O . ALA A 1 220 ? -15.894 20.400 -11.113 1.00 78.12 220 ALA A O 1
ATOM 1771 N N . LYS A 1 221 ? -15.921 18.155 -10.973 1.00 75.56 221 LYS A N 1
ATOM 1772 C CA . LYS A 1 221 ? -17.203 18.077 -10.245 1.00 75.56 221 LYS A CA 1
ATOM 1773 C C . LYS A 1 221 ? -17.102 18.711 -8.855 1.00 75.56 221 LYS A C 1
ATOM 1775 O O . LYS A 1 221 ? -17.937 19.550 -8.520 1.00 75.56 221 LYS A O 1
ATOM 1780 N N . ALA A 1 222 ? -16.071 18.365 -8.083 1.00 68.94 222 ALA A N 1
ATOM 1781 C CA . ALA A 1 222 ? -15.849 18.897 -6.738 1.00 68.94 222 ALA A CA 1
ATOM 1782 C C . ALA A 1 222 ? -15.722 20.432 -6.738 1.00 68.94 222 ALA A C 1
ATOM 1784 O O . ALA A 1 222 ? -16.368 21.110 -5.936 1.00 68.94 222 ALA A O 1
ATOM 1785 N N . LYS A 1 223 ? -14.976 20.996 -7.700 1.00 77.62 223 LYS A N 1
ATOM 1786 C CA . LYS A 1 223 ? -14.870 22.450 -7.888 1.00 77.62 223 LYS A CA 1
ATOM 1787 C C . LYS A 1 223 ? -16.225 23.099 -8.192 1.00 77.62 223 LYS A C 1
ATOM 1789 O O . LYS A 1 223 ? -16.591 24.068 -7.531 1.00 77.62 223 LYS A O 1
ATOM 1794 N N . ASN A 1 224 ? -16.992 22.548 -9.135 1.00 78.00 224 ASN A N 1
ATOM 1795 C CA . ASN A 1 224 ? -18.312 23.080 -9.491 1.00 78.00 224 ASN A CA 1
ATOM 1796 C C . ASN A 1 224 ? -19.286 23.073 -8.296 1.00 78.00 224 ASN A C 1
ATOM 1798 O O . ASN A 1 224 ? -20.048 24.024 -8.115 1.00 78.00 224 ASN A O 1
ATOM 1802 N N . ILE A 1 225 ? -19.231 22.034 -7.453 1.00 73.00 225 ILE A N 1
ATOM 1803 C CA . ILE A 1 225 ? -20.014 21.935 -6.211 1.00 73.00 225 ILE A CA 1
ATOM 1804 C C . ILE A 1 225 ? -19.576 23.009 -5.201 1.00 73.00 225 ILE A C 1
ATOM 1806 O O . ILE A 1 225 ? -20.430 23.689 -4.627 1.00 73.00 225 ILE A O 1
ATOM 1810 N N . ALA A 1 226 ? -18.269 23.220 -5.018 1.00 70.88 226 ALA A N 1
ATOM 1811 C CA . ALA A 1 226 ? -17.739 24.256 -4.130 1.00 70.88 226 ALA A CA 1
ATOM 1812 C C . ALA A 1 226 ? -18.128 25.680 -4.581 1.00 70.88 226 ALA A C 1
ATOM 1814 O O . ALA A 1 226 ? -18.564 26.490 -3.758 1.00 70.88 226 ALA A O 1
ATOM 1815 N N . ASP A 1 227 ? -18.049 25.974 -5.882 1.00 76.06 227 ASP A N 1
ATOM 1816 C CA . ASP A 1 227 ? -18.461 27.266 -6.449 1.00 76.06 227 ASP A CA 1
ATOM 1817 C C . ASP A 1 227 ? -19.983 27.496 -6.323 1.00 76.06 227 ASP A C 1
ATOM 1819 O O . ASP A 1 227 ? -20.425 28.617 -6.044 1.00 76.06 227 ASP A O 1
ATOM 1823 N N . ALA A 1 228 ? -20.802 26.446 -6.466 1.00 72.12 228 ALA A N 1
ATOM 1824 C CA . ALA A 1 228 ? -22.249 26.508 -6.238 1.00 72.12 228 ALA A CA 1
ATOM 1825 C C . ALA A 1 228 ? -22.602 26.733 -4.754 1.00 72.12 228 ALA A C 1
ATOM 1827 O O . ALA A 1 228 ? -23.443 27.584 -4.438 1.00 72.12 228 ALA A O 1
ATOM 1828 N N . LEU A 1 229 ? -21.928 26.035 -3.832 1.00 72.12 229 LEU A N 1
ATOM 1829 C CA . LEU A 1 229 ? -22.056 26.247 -2.385 1.00 72.12 229 LEU A CA 1
ATOM 1830 C C . LEU A 1 229 ? -21.669 27.675 -1.988 1.00 72.12 229 LEU A C 1
ATOM 1832 O O . LEU A 1 229 ? -22.416 28.330 -1.258 1.00 72.12 229 LEU A O 1
ATOM 1836 N N . LYS A 1 230 ? -20.553 28.195 -2.514 1.00 76.69 230 LYS A N 1
ATOM 1837 C CA . LYS A 1 230 ? -20.093 29.565 -2.252 1.00 76.69 230 LYS A CA 1
ATOM 1838 C C . LYS A 1 230 ? -21.141 30.603 -2.671 1.00 76.69 230 LYS A C 1
ATOM 1840 O O . LYS A 1 230 ? -21.569 31.397 -1.831 1.00 76.69 230 LYS A O 1
ATOM 1845 N N . LYS A 1 231 ? -21.632 30.529 -3.916 1.00 79.31 231 LYS A N 1
ATOM 1846 C CA . LYS A 1 231 ? -22.720 31.390 -4.426 1.00 79.31 231 LYS A CA 1
ATOM 1847 C C . LYS A 1 231 ? -23.986 31.292 -3.567 1.00 79.31 231 LYS A C 1
ATOM 1849 O O . LYS A 1 231 ? -24.621 32.305 -3.276 1.00 79.31 231 LYS A O 1
ATOM 1854 N N . SER A 1 232 ? -24.334 30.086 -3.115 1.00 73.94 232 SER A N 1
ATOM 1855 C CA . SER A 1 232 ? -25.506 29.855 -2.260 1.00 73.94 232 SER A CA 1
ATOM 1856 C C . SER A 1 232 ? -25.360 30.552 -0.902 1.00 73.94 232 SER A C 1
ATOM 1858 O O . SER A 1 232 ? -26.251 31.303 -0.497 1.00 73.94 232 SER A O 1
ATOM 1860 N N . ILE A 1 233 ? -24.208 30.392 -0.240 1.00 75.00 233 ILE A N 1
ATOM 1861 C CA . ILE A 1 233 ? -23.873 31.039 1.041 1.00 75.00 233 ILE A CA 1
ATOM 1862 C C . ILE A 1 233 ? -23.851 32.571 0.907 1.00 75.00 233 ILE A C 1
ATOM 1864 O O . ILE A 1 233 ? -24.346 33.278 1.789 1.00 75.00 233 ILE A O 1
ATOM 1868 N N . GLU A 1 234 ? -23.306 33.098 -0.190 1.00 76.44 234 GLU A N 1
ATOM 1869 C CA . GLU A 1 234 ? -23.294 34.536 -0.485 1.00 76.44 234 GLU A CA 1
ATOM 1870 C C . GLU A 1 234 ? -24.720 35.081 -0.683 1.00 76.44 234 GLU A C 1
ATOM 1872 O O . GLU A 1 234 ? -25.077 36.094 -0.075 1.00 76.44 234 GLU A O 1
ATOM 1877 N N . SER A 1 235 ? -25.580 34.363 -1.417 1.00 72.56 235 SER A N 1
ATOM 1878 C CA . SER A 1 235 ? -26.991 34.742 -1.600 1.00 72.56 235 SER A CA 1
ATOM 1879 C C . SER A 1 235 ? -27.788 34.746 -0.283 1.00 72.56 235 SER A C 1
ATOM 1881 O O . SER A 1 235 ? -28.574 35.664 -0.033 1.00 72.56 235 SER A O 1
ATOM 1883 N N . ALA A 1 236 ? -27.537 33.775 0.605 1.00 69.19 236 ALA A N 1
ATOM 1884 C CA . ALA A 1 236 ? -28.182 33.678 1.913 1.00 69.19 236 ALA A CA 1
ATOM 1885 C C . ALA A 1 236 ? -27.756 34.825 2.848 1.00 69.19 236 ALA A C 1
ATOM 1887 O O . ALA A 1 236 ? -28.599 35.457 3.492 1.00 69.19 236 ALA A O 1
ATOM 1888 N N . LYS A 1 237 ? -26.458 35.168 2.859 1.00 68.56 237 LYS A N 1
ATOM 1889 C CA . LYS A 1 237 ? -25.933 36.351 3.566 1.00 68.56 237 LYS A CA 1
ATOM 1890 C C . LYS A 1 237 ? -26.529 37.655 3.017 1.00 68.56 237 LYS A C 1
ATOM 1892 O O . LYS A 1 237 ? -26.816 38.563 3.799 1.00 68.56 237 LYS A O 1
ATOM 1897 N N . GLY A 1 238 ? -26.759 37.735 1.704 1.00 59.78 238 GLY A N 1
ATOM 1898 C CA . GLY A 1 238 ? -27.453 38.851 1.053 1.00 59.78 238 GLY A CA 1
ATOM 1899 C C . GLY A 1 238 ? -28.896 39.021 1.539 1.00 59.78 238 GLY A C 1
ATOM 1900 O O . GLY A 1 238 ? -29.258 40.101 2.011 1.00 59.78 238 GLY A O 1
ATOM 1901 N N . LYS A 1 239 ? -29.700 37.947 1.506 1.00 58.34 239 LYS A N 1
ATOM 1902 C CA . LYS A 1 239 ? -31.091 37.958 2.005 1.00 58.34 239 LYS A CA 1
ATOM 1903 C C . LYS A 1 239 ? -31.171 38.352 3.483 1.00 58.34 239 LYS A C 1
ATOM 1905 O O . LYS A 1 239 ? -31.897 39.284 3.817 1.00 58.34 239 LYS A O 1
ATOM 1910 N N . SER A 1 240 ? -30.342 37.748 4.339 1.00 54.31 240 SER A N 1
ATOM 1911 C CA . SER A 1 240 ? -30.318 38.045 5.782 1.00 54.31 240 SER A CA 1
ATOM 1912 C C . SER A 1 240 ? -29.986 39.515 6.098 1.00 54.31 240 SER A C 1
ATOM 1914 O O . SER A 1 240 ? -30.553 40.095 7.028 1.00 54.31 240 SER A O 1
ATOM 1916 N N . LYS A 1 241 ? -29.117 40.165 5.304 1.00 56.44 241 LYS A N 1
ATOM 1917 C CA . LYS A 1 241 ? -28.879 41.616 5.415 1.00 56.44 241 LYS A CA 1
ATOM 1918 C C . LYS A 1 241 ? -30.092 42.450 4.992 1.00 56.44 241 LYS A C 1
ATOM 1920 O O . LYS A 1 241 ? -30.349 43.472 5.624 1.00 56.44 241 LYS A O 1
ATOM 1925 N N . LYS A 1 242 ? -30.831 42.035 3.957 1.00 54.34 242 LYS A N 1
ATOM 1926 C CA . LYS A 1 242 ? -32.004 42.774 3.465 1.00 54.34 242 LYS A CA 1
ATOM 1927 C C . LYS A 1 242 ? -33.184 42.690 4.439 1.00 54.34 242 LYS A C 1
ATOM 1929 O O . LYS A 1 242 ? -33.726 43.724 4.816 1.00 54.34 242 LYS A O 1
ATOM 1934 N N . GLU A 1 243 ? -33.491 41.498 4.948 1.00 51.38 243 GLU A N 1
ATOM 1935 C CA . GLU A 1 243 ? -34.536 41.280 5.965 1.00 51.38 243 GLU A CA 1
ATOM 1936 C C . GLU A 1 243 ? -34.263 42.052 7.266 1.00 51.38 243 GLU A C 1
ATOM 1938 O O . GLU A 1 243 ? -35.182 42.606 7.870 1.00 51.38 243 GLU A O 1
ATOM 1943 N N . LYS A 1 244 ? -32.992 42.145 7.692 1.00 53.25 244 LYS A N 1
ATOM 1944 C CA . LYS A 1 244 ? -32.598 42.976 8.843 1.00 53.25 244 LYS A CA 1
ATOM 1945 C C . LYS A 1 244 ? -32.768 44.478 8.604 1.00 53.25 244 LYS A C 1
ATOM 1947 O O . LYS A 1 244 ? -32.885 45.208 9.584 1.00 53.25 244 LYS A O 1
ATOM 1952 N N . LYS A 1 245 ? -32.794 44.936 7.348 1.00 50.69 245 LYS A N 1
ATOM 1953 C CA . LYS A 1 245 ? -33.089 46.333 7.012 1.00 50.69 245 LYS A CA 1
ATOM 1954 C C . LYS A 1 245 ? -34.599 46.580 6.954 1.00 50.69 245 LYS A C 1
ATOM 1956 O O . LYS A 1 245 ? -35.095 47.446 7.658 1.00 50.69 245 LYS A O 1
ATOM 1961 N N . GLU A 1 246 ? -35.345 45.727 6.250 1.00 46.44 246 GLU A N 1
ATOM 1962 C CA . GLU A 1 246 ? -36.814 45.815 6.136 1.00 46.44 246 GLU A CA 1
ATOM 1963 C C . GLU A 1 246 ? -37.551 45.633 7.488 1.00 46.44 246 GLU A C 1
ATOM 1965 O O . GLU A 1 246 ? -38.690 46.074 7.629 1.00 46.44 246 GLU A O 1
ATOM 1970 N N . LYS A 1 247 ? -36.910 45.028 8.506 1.00 49.31 247 LYS A N 1
ATOM 1971 C CA . LYS A 1 247 ? -37.392 45.003 9.906 1.00 49.31 247 LYS A CA 1
ATOM 1972 C C . LYS A 1 247 ? -36.956 46.195 10.769 1.00 49.31 247 LYS A C 1
ATOM 1974 O O . LYS A 1 247 ? -37.465 46.328 11.881 1.00 49.31 247 LYS A O 1
ATOM 1979 N N . LYS A 1 248 ? -36.020 47.027 10.304 1.00 48.91 248 LYS A N 1
ATOM 1980 C CA . LYS A 1 248 ? -35.658 48.292 10.958 1.00 48.91 248 LYS A CA 1
ATOM 1981 C C . LYS A 1 248 ? -36.528 49.425 10.416 1.00 48.91 248 LYS A C 1
ATOM 1983 O O . LYS A 1 248 ? -37.182 50.098 11.199 1.00 48.91 248 LYS A O 1
ATOM 1988 N N . ASP A 1 249 ? -36.654 49.502 9.094 1.00 52.69 249 ASP A N 1
ATOM 1989 C CA . ASP A 1 249 ? -37.425 50.503 8.338 1.00 52.69 249 ASP A CA 1
ATOM 1990 C C . ASP A 1 249 ? -38.973 50.334 8.483 1.00 52.69 249 ASP A C 1
ATOM 1992 O O . ASP A 1 249 ? -39.745 50.792 7.645 1.00 52.69 249 ASP A O 1
ATOM 1996 N N . LYS A 1 250 ? -39.434 49.619 9.524 1.00 51.59 250 LYS A N 1
ATOM 1997 C CA . LYS A 1 250 ? -40.843 49.370 9.905 1.00 51.59 250 LYS A CA 1
ATOM 1998 C C . LYS A 1 250 ? -41.075 49.532 11.419 1.00 51.59 250 LYS A C 1
ATOM 2000 O O . LYS A 1 250 ? -41.961 48.886 11.985 1.00 51.59 250 LYS A O 1
ATOM 2005 N N . LYS A 1 251 ? -40.222 50.302 12.098 1.00 47.19 251 LYS A N 1
ATOM 2006 C CA . LYS A 1 251 ? -40.276 50.489 13.556 1.00 47.19 251 LYS A CA 1
ATOM 2007 C C . LYS A 1 251 ? -40.098 51.941 14.017 1.00 47.19 251 LYS A C 1
ATOM 2009 O O . LYS A 1 251 ? -39.945 52.159 15.219 1.00 47.19 251 LYS A O 1
ATOM 2014 N N . ASP A 1 252 ? -40.148 52.858 13.057 1.00 40.75 252 ASP A N 1
ATOM 2015 C CA . ASP A 1 252 ? -40.228 54.310 13.207 1.00 40.75 252 ASP A CA 1
ATOM 2016 C C . ASP A 1 252 ? -41.625 54.752 12.720 1.00 40.75 252 ASP A C 1
ATOM 2018 O O . ASP A 1 252 ? -42.107 54.120 11.744 1.00 40.75 252 ASP A O 1
#

Radius of gyration: 23.37 Å; Cα contacts (8 Å, |Δi|>4): 239; chains: 1; bounding box: 61×70×57 Å

Organism: Bursaphelenchus xylophilus (NCBI:txid6326)

pLDDT: mean 76.53, std 18.12, range [23.84, 95.06]

Mean predicted aligned error: 10.87 Å

Solvent-accessible surface area (backbone atoms only — not comparable to full-atom values): 14137 Å² total; per-residue (Å²): 134,92,82,84,84,85,84,45,63,66,50,65,38,70,97,75,69,63,88,76,58,91,68,84,93,81,91,80,86,72,63,45,49,72,68,53,38,51,51,48,48,56,49,52,48,51,32,38,51,79,46,54,33,96,69,55,71,67,52,34,50,57,20,10,50,49,45,36,57,54,49,51,54,46,27,72,75,66,74,45,92,46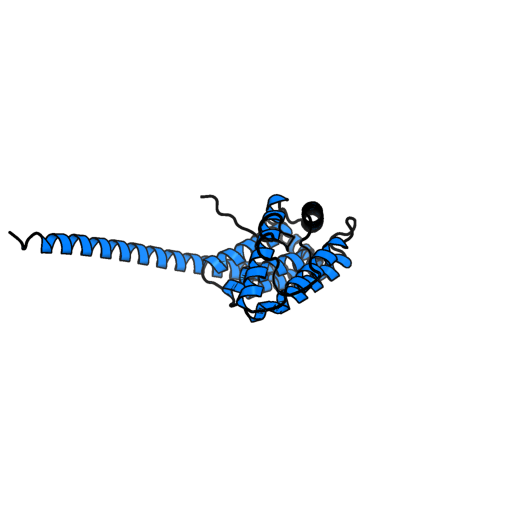,68,66,43,48,51,56,22,49,53,33,50,67,66,31,45,88,92,48,44,37,36,72,49,33,53,54,19,48,51,31,48,50,63,37,49,71,70,52,52,87,82,44,56,69,75,72,34,46,68,61,55,46,44,52,46,53,53,62,63,40,38,70,45,72,63,45,49,41,27,47,58,26,54,69,68,46,80,87,56,98,53,54,69,28,46,47,55,49,48,55,52,50,49,49,52,52,20,47,77,51,78,36,86,43,64,71,50,53,54,43,25,52,57,23,24,46,76,31,57,66,53,20,56,60,33,48,50,52,46,53,52,53,49,52,53,33,53,55,50,55,49,55,52,52,56,52,49,50,54,48,55,52,51,51,55,50,51,56,55,49,54,60,44,64,63,50,82,67,74,122

Foldseek 3Di:
DDDDDAAADADFFDDPDCVPPPDDDDPDQHTHDPVLLVLLLVLVVLLCVLLVADDDSVRHSVRNVVVVVLVVVQCVVVVFPLSVLRVCLSVLSSPQDSVHSQDDSLVVSLVSLVVSCVRRVVVDDLLSCLNVLLNNVSSVLSHDDLQNVLLQVLVVVVVVDPAHSSRVSVVLNVLSVLCSVLVHRCSVLSVQLSVLSSVHNVSNVVSVVVSVVVSVVSVVVVVVVVVVVVVVVVVVVVVVVVVVVVVVVPPD